Protein AF-A0A932DXD0-F1 (afdb_monomer_lite)

Sequence (342 aa):
MAEPSIAKKTAMRAAFANGNVAAAIAAGVASVATANPLPLILYGLGSGLWVLRCTQSPTYRQRVLMEERVAAAAAAATARKAHRDRIAAQCTEEPLRTWVGGADFPEYLTRYDELVEAHDRILALLRERHTEAGSTADDLEQQLEDLLNAYLRLVDSRILIARVLTGAYRAKAPRPRSRRPEFVPRELWRVLVDEGEVDDARDECVDDTGRSPRHRRQHVIDFDRQKRINELDWQIADLRGQMEQQPRLRDALAPLLKLAEQQRASMAQCLDRDERIALQLETYPRMFDLLYTRLSLAQPTAGDVLYTEITEFADGVQATERSVAEIQRLVGAFEAQHGLTA

Structure (mmCIF, N/CA/C/O backbone):
data_AF-A0A932DXD0-F1
#
_entry.id   AF-A0A932DXD0-F1
#
loop_
_atom_site.group_PDB
_atom_site.id
_atom_site.type_symbol
_atom_site.label_atom_id
_atom_site.label_alt_id
_atom_site.label_comp_id
_atom_site.label_asym_id
_atom_site.label_entity_id
_atom_site.label_seq_id
_atom_site.pdbx_PDB_ins_code
_atom_site.Cartn_x
_atom_site.Cartn_y
_atom_site.Cartn_z
_atom_site.occupancy
_atom_site.B_iso_or_equiv
_atom_site.auth_seq_id
_atom_site.auth_comp_id
_atom_site.auth_asym_id
_atom_site.auth_atom_id
_atom_site.pdbx_PDB_model_num
ATOM 1 N N . MET A 1 1 ? 14.513 -18.341 -4.229 1.00 65.00 1 MET A N 1
ATOM 2 C CA . MET A 1 1 ? 15.169 -18.524 -5.545 1.00 65.00 1 MET A CA 1
ATOM 3 C C . MET A 1 1 ? 16.060 -17.315 -5.777 1.00 65.00 1 MET A C 1
ATOM 5 O O . MET A 1 1 ? 15.573 -16.216 -5.571 1.00 65.00 1 MET A O 1
ATOM 9 N N . ALA A 1 2 ? 17.341 -17.491 -6.109 1.00 78.00 2 ALA A N 1
ATOM 10 C CA . ALA A 1 2 ? 18.235 -16.356 -6.361 1.00 78.00 2 ALA A CA 1
ATOM 11 C C . ALA A 1 2 ? 17.828 -15.637 -7.657 1.00 78.00 2 ALA A C 1
ATOM 13 O O . ALA A 1 2 ? 17.576 -16.306 -8.665 1.00 78.00 2 ALA A O 1
ATOM 14 N N . GLU A 1 3 ? 17.764 -14.303 -7.639 1.00 77.19 3 GLU A N 1
ATOM 15 C CA . GLU A 1 3 ? 17.527 -13.535 -8.860 1.00 77.19 3 GLU A CA 1
ATOM 16 C C . GLU A 1 3 ? 18.634 -13.829 -9.883 1.00 77.19 3 GLU A C 1
ATOM 18 O O . GLU A 1 3 ? 19.822 -13.840 -9.539 1.00 77.19 3 GLU A O 1
ATOM 23 N N . PRO A 1 4 ? 18.283 -14.112 -11.150 1.00 84.50 4 PRO A N 1
ATOM 24 C CA . PRO A 1 4 ? 19.286 -14.350 -12.172 1.00 84.50 4 PRO A CA 1
ATOM 25 C C . PRO A 1 4 ? 20.127 -13.086 -12.368 1.00 84.50 4 PRO A C 1
ATOM 27 O O . PRO A 1 4 ? 19.587 -11.987 -12.491 1.00 84.50 4 PRO A O 1
ATOM 30 N N . SER A 1 5 ? 21.452 -13.251 -12.436 1.00 91.12 5 SER A N 1
ATOM 31 C CA . SER A 1 5 ? 22.370 -12.135 -12.679 1.00 91.12 5 SER A CA 1
ATOM 32 C C . SER A 1 5 ? 22.009 -11.392 -13.970 1.00 91.12 5 SER A C 1
ATOM 34 O O . SER A 1 5 ? 21.516 -11.995 -14.927 1.00 91.12 5 SER A O 1
ATOM 36 N N . ILE A 1 6 ? 22.306 -10.090 -14.031 1.00 85.25 6 ILE A N 1
ATOM 37 C CA . ILE A 1 6 ? 22.055 -9.258 -15.224 1.00 85.25 6 ILE A CA 1
ATOM 38 C C . ILE A 1 6 ? 22.661 -9.906 -16.477 1.00 85.25 6 ILE A C 1
ATOM 40 O O . ILE A 1 6 ? 22.021 -9.931 -17.521 1.00 85.25 6 ILE A O 1
ATOM 44 N N . ALA A 1 7 ? 23.848 -10.512 -16.361 1.00 84.62 7 ALA A N 1
ATOM 45 C CA . ALA A 1 7 ? 24.496 -11.239 -17.454 1.00 84.62 7 ALA A CA 1
ATOM 46 C C . ALA A 1 7 ? 23.671 -12.439 -17.958 1.00 84.62 7 ALA A C 1
ATOM 48 O O . ALA A 1 7 ? 23.607 -12.698 -19.157 1.00 84.62 7 ALA A O 1
ATOM 49 N N . LYS A 1 8 ? 23.004 -13.166 -17.055 1.00 89.75 8 LYS A N 1
ATOM 50 C CA . LYS A 1 8 ? 22.121 -14.278 -17.422 1.00 89.75 8 LYS A CA 1
ATOM 51 C C . LYS A 1 8 ? 20.841 -13.772 -18.089 1.00 89.75 8 LYS A C 1
ATOM 53 O O . LYS A 1 8 ? 20.419 -14.352 -19.087 1.00 89.75 8 LYS A O 1
ATOM 58 N N . LYS A 1 9 ? 20.253 -12.681 -17.583 1.00 87.38 9 LYS A N 1
ATOM 59 C CA . LYS A 1 9 ? 19.061 -12.057 -18.184 1.00 87.38 9 LYS A CA 1
ATOM 60 C C . LYS A 1 9 ? 19.355 -11.503 -19.582 1.00 87.38 9 LYS A C 1
ATOM 62 O O . LYS A 1 9 ? 18.599 -11.776 -20.513 1.00 87.38 9 LYS A O 1
ATOM 67 N N . THR A 1 10 ? 20.477 -10.801 -19.767 1.00 86.88 10 THR A N 1
ATOM 68 C CA . THR A 1 10 ? 20.894 -10.282 -21.081 1.00 86.88 10 THR A CA 1
ATOM 69 C C . THR A 1 10 ? 21.184 -11.409 -22.066 1.00 86.88 10 THR A C 1
ATOM 71 O O . THR A 1 10 ? 20.755 -11.318 -23.216 1.00 86.88 10 THR A O 1
ATOM 74 N N . ALA A 1 11 ? 21.834 -12.490 -21.621 1.00 89.12 11 ALA A N 1
ATOM 75 C CA . ALA A 1 11 ? 22.077 -13.667 -22.449 1.00 89.12 11 ALA A CA 1
ATOM 76 C C . ALA A 1 11 ? 20.769 -14.344 -22.887 1.00 89.12 11 ALA A C 1
ATOM 78 O O . ALA A 1 11 ? 20.597 -14.631 -24.070 1.00 89.12 11 ALA A O 1
ATOM 79 N N . MET A 1 12 ? 19.819 -14.536 -21.962 1.00 91.44 12 MET A N 1
ATOM 80 C CA . 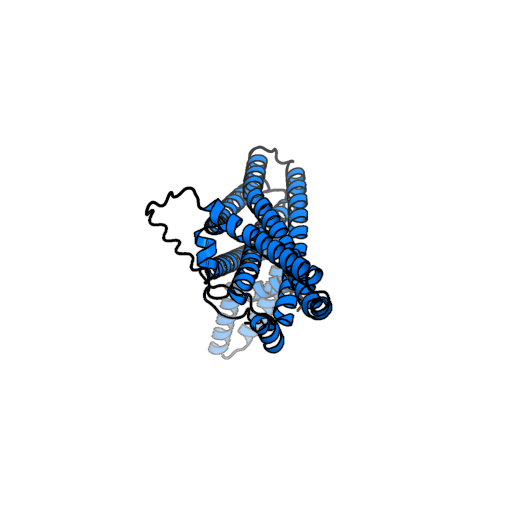MET A 1 12 ? 18.496 -15.081 -22.285 1.00 91.44 12 MET A CA 1
ATOM 81 C C . MET A 1 12 ? 17.752 -14.193 -23.284 1.00 91.44 12 MET A C 1
ATOM 83 O O . MET A 1 12 ? 17.282 -14.690 -24.303 1.00 91.44 12 MET A O 1
ATOM 87 N N . ARG A 1 13 ? 17.694 -12.874 -23.058 1.00 89.69 13 ARG A N 1
ATOM 88 C CA . ARG A 1 13 ? 17.037 -11.952 -24.000 1.00 89.69 13 ARG A CA 1
ATOM 89 C C . ARG A 1 13 ? 17.700 -11.948 -25.375 1.00 89.69 13 ARG A C 1
ATOM 91 O O . ARG A 1 13 ? 16.996 -11.927 -26.375 1.00 89.69 13 ARG A O 1
ATOM 98 N N . ALA A 1 14 ? 19.031 -11.999 -25.441 1.00 88.56 14 ALA A N 1
ATOM 99 C CA . ALA A 1 14 ? 19.750 -12.086 -26.712 1.00 88.56 14 ALA A CA 1
ATOM 100 C C . ALA A 1 14 ? 19.444 -13.395 -27.458 1.00 88.56 14 ALA A C 1
ATOM 102 O O . ALA A 1 14 ? 19.267 -13.375 -28.675 1.00 88.56 14 ALA A O 1
ATOM 103 N N . ALA A 1 15 ? 19.320 -14.511 -26.733 1.00 90.94 15 ALA A N 1
ATOM 104 C CA . ALA A 1 15 ? 18.951 -15.801 -27.307 1.00 90.94 15 ALA A CA 1
ATOM 105 C C . ALA A 1 15 ? 17.505 -15.820 -27.841 1.00 90.94 15 ALA A C 1
ATOM 107 O O . ALA A 1 15 ? 17.243 -16.460 -28.857 1.00 90.94 15 ALA A O 1
ATOM 108 N N . PHE A 1 16 ? 16.582 -15.089 -27.208 1.00 91.06 16 PHE A N 1
ATOM 109 C CA . PHE A 1 16 ? 15.176 -14.991 -27.627 1.00 91.06 16 PHE A CA 1
ATOM 110 C C . PHE A 1 16 ? 14.849 -13.755 -28.476 1.00 91.06 16 PHE A C 1
ATOM 112 O O . PHE A 1 16 ? 13.680 -13.492 -28.752 1.00 91.06 16 PHE A O 1
ATOM 119 N N . ALA A 1 17 ? 15.848 -12.990 -28.921 1.00 90.12 17 ALA A N 1
ATOM 120 C CA . ALA A 1 17 ? 15.613 -11.854 -29.803 1.00 90.12 17 ALA A CA 1
ATOM 121 C C . ALA A 1 17 ? 14.961 -12.318 -31.120 1.00 90.12 17 ALA A C 1
ATOM 123 O O . ALA A 1 17 ? 15.372 -13.334 -31.685 1.00 90.12 17 ALA A O 1
ATOM 124 N N . ASN A 1 18 ? 13.998 -11.551 -31.649 1.00 90.38 18 ASN A N 1
ATOM 125 C CA . ASN A 1 18 ? 13.230 -11.911 -32.855 1.00 90.38 18 ASN A CA 1
ATOM 126 C C . ASN A 1 18 ? 14.119 -12.341 -34.036 1.00 90.38 18 ASN A C 1
ATOM 128 O O . ASN A 1 18 ? 13.787 -13.289 -34.742 1.00 90.38 18 ASN A O 1
ATOM 132 N N . GLY A 1 19 ? 15.275 -11.690 -34.221 1.00 89.19 19 GLY A N 1
ATOM 133 C CA . GLY A 1 19 ? 16.245 -12.065 -35.254 1.00 89.19 19 GLY A CA 1
ATOM 134 C C . GLY A 1 19 ? 16.880 -13.443 -35.032 1.00 89.19 19 GLY A C 1
ATOM 135 O O . GLY A 1 19 ? 17.038 -14.199 -35.986 1.00 89.19 19 GLY A O 1
ATOM 136 N N . ASN A 1 20 ? 17.187 -13.806 -33.782 1.00 90.31 20 ASN A N 1
ATOM 137 C CA . ASN A 1 20 ? 17.747 -15.116 -33.450 1.00 90.31 20 ASN A CA 1
ATOM 138 C C . ASN A 1 20 ? 16.688 -16.223 -33.578 1.00 90.31 20 ASN A C 1
ATOM 140 O O . ASN A 1 20 ? 16.969 -17.275 -34.142 1.00 90.31 20 ASN A O 1
ATOM 144 N N . VAL A 1 21 ? 15.445 -15.961 -33.154 1.00 94.12 21 VAL A N 1
ATOM 145 C CA . VAL A 1 21 ? 14.317 -16.896 -33.328 1.00 94.12 21 VAL A CA 1
ATOM 146 C C . VAL A 1 21 ? 14.022 -17.138 -34.813 1.00 94.12 21 VAL A C 1
ATOM 148 O O . VAL A 1 21 ? 13.892 -18.286 -35.233 1.00 94.12 21 VAL A O 1
ATOM 151 N N . ALA A 1 22 ? 13.979 -16.082 -35.632 1.00 93.06 22 ALA A N 1
ATOM 152 C CA . ALA A 1 22 ? 13.786 -16.210 -37.076 1.00 93.06 22 ALA A CA 1
ATOM 153 C C . ALA A 1 22 ? 14.925 -17.002 -37.743 1.00 93.06 22 ALA A C 1
ATOM 155 O O . ALA A 1 22 ? 14.662 -17.873 -38.574 1.00 93.06 22 ALA A O 1
ATOM 156 N N . ALA A 1 23 ? 16.179 -16.759 -37.342 1.00 91.88 23 ALA A N 1
ATOM 157 C CA . ALA A 1 23 ? 17.332 -17.519 -37.821 1.00 91.88 23 ALA A CA 1
ATOM 158 C C . ALA A 1 23 ? 17.268 -19.002 -37.408 1.00 91.88 23 ALA A C 1
ATOM 160 O O . ALA A 1 23 ? 17.592 -19.867 -38.221 1.00 91.88 23 ALA A O 1
ATOM 161 N N . ALA A 1 24 ? 16.790 -19.306 -36.196 1.00 94.62 24 ALA A N 1
ATOM 162 C CA . ALA A 1 24 ? 16.583 -20.675 -35.721 1.00 94.62 24 ALA A CA 1
ATOM 163 C C . ALA A 1 24 ? 15.575 -21.428 -36.596 1.00 94.62 24 ALA A C 1
ATOM 165 O O . ALA A 1 24 ? 15.830 -22.552 -37.030 1.00 94.62 24 ALA A O 1
ATOM 166 N N . ILE A 1 25 ? 14.435 -20.786 -36.878 1.00 94.94 25 ILE A N 1
ATOM 167 C CA . ILE A 1 25 ? 13.374 -21.345 -37.722 1.00 94.94 25 ILE A CA 1
ATOM 168 C C . ILE A 1 25 ? 13.904 -21.570 -39.141 1.00 94.94 25 ILE A C 1
ATOM 170 O O . ILE A 1 25 ? 13.746 -22.663 -39.681 1.00 94.94 25 ILE A O 1
ATOM 174 N N . ALA A 1 26 ? 14.585 -20.579 -39.726 1.00 94.81 26 ALA A N 1
ATOM 175 C CA . ALA A 1 26 ? 15.168 -20.691 -41.062 1.00 94.81 26 ALA A CA 1
ATOM 176 C C . ALA A 1 26 ? 16.199 -21.829 -41.152 1.00 94.81 26 ALA A C 1
ATOM 178 O O . ALA A 1 26 ? 16.176 -22.607 -42.105 1.00 94.81 26 ALA A O 1
ATOM 179 N N . ALA A 1 27 ? 17.058 -21.976 -40.141 1.00 93.94 27 ALA A N 1
ATOM 180 C CA . ALA A 1 27 ? 18.017 -23.072 -40.054 1.00 93.94 27 ALA A CA 1
ATOM 181 C C . ALA A 1 27 ? 17.327 -24.441 -39.936 1.00 93.94 27 ALA A C 1
ATOM 183 O O . ALA A 1 27 ? 17.749 -25.397 -40.587 1.00 93.94 27 ALA A O 1
ATOM 184 N N . GLY A 1 28 ? 16.242 -24.536 -39.159 1.00 94.88 28 GLY A N 1
ATOM 185 C CA . GLY A 1 28 ? 15.418 -25.743 -39.062 1.00 94.88 28 GLY A CA 1
ATOM 186 C C . GLY A 1 28 ? 14.784 -26.127 -40.398 1.00 94.88 28 GLY A C 1
ATOM 187 O O . GLY A 1 28 ? 14.927 -27.267 -40.837 1.00 94.88 28 GLY A O 1
ATOM 188 N N . VAL A 1 29 ? 14.158 -25.167 -41.086 1.00 95.12 29 VAL A N 1
ATOM 189 C CA . VAL A 1 29 ? 13.554 -25.379 -42.413 1.00 95.12 29 VAL A CA 1
ATOM 190 C C . VAL A 1 29 ? 14.609 -25.800 -43.436 1.00 95.12 29 VAL A C 1
ATOM 192 O O . VAL A 1 29 ? 14.405 -26.776 -44.154 1.00 95.12 29 VAL A O 1
ATOM 195 N N . ALA A 1 30 ? 15.757 -25.119 -43.478 1.00 92.69 30 ALA A N 1
ATOM 196 C CA . ALA A 1 30 ? 16.848 -25.457 -44.389 1.00 92.69 30 ALA A CA 1
ATOM 197 C C . ALA A 1 30 ? 17.413 -26.861 -44.121 1.00 92.69 30 ALA A C 1
ATOM 199 O O . ALA A 1 30 ? 17.679 -27.604 -45.064 1.00 92.69 30 ALA A O 1
ATOM 200 N N . SER A 1 31 ? 17.555 -27.243 -42.848 1.00 94.81 31 SER A N 1
ATOM 201 C CA . SER A 1 31 ? 18.032 -28.571 -42.448 1.00 94.81 31 SER A CA 1
ATOM 202 C C . SER A 1 31 ? 17.100 -29.682 -42.933 1.00 94.81 31 SER A C 1
ATOM 204 O O . SER A 1 31 ? 17.551 -30.648 -43.548 1.00 94.81 31 SER A O 1
ATOM 206 N N . VAL A 1 32 ? 15.786 -29.505 -42.749 1.00 96.12 32 VAL A N 1
ATOM 207 C CA . VAL A 1 32 ? 14.771 -30.452 -43.238 1.00 96.12 32 VAL A CA 1
ATOM 208 C C . VAL A 1 32 ? 14.768 -30.517 -44.765 1.00 96.12 32 VAL A C 1
ATOM 210 O O . VAL A 1 32 ? 14.810 -31.607 -45.327 1.00 96.12 32 VAL A O 1
ATOM 213 N N . ALA A 1 33 ? 14.768 -29.366 -45.443 1.00 96.00 33 ALA A N 1
ATOM 214 C CA . ALA A 1 33 ? 14.700 -29.298 -46.903 1.00 96.00 33 ALA A CA 1
ATOM 215 C C . ALA A 1 33 ? 15.917 -29.930 -47.599 1.00 96.00 33 ALA A C 1
ATOM 217 O O . ALA A 1 33 ? 15.794 -30.461 -48.698 1.00 96.00 33 ALA A O 1
ATOM 218 N N . THR A 1 34 ? 17.089 -29.874 -46.965 1.00 95.69 34 THR A N 1
ATOM 219 C CA . THR A 1 34 ? 18.344 -30.396 -47.527 1.00 95.69 34 THR A CA 1
ATOM 220 C C . THR A 1 34 ? 18.744 -31.761 -46.967 1.00 95.69 34 THR A C 1
ATOM 222 O O . THR A 1 34 ? 19.773 -32.294 -47.378 1.00 95.69 34 THR A O 1
ATOM 225 N N . ALA A 1 35 ? 17.963 -32.319 -46.030 1.00 95.50 35 ALA A N 1
ATOM 226 C CA . ALA A 1 35 ? 18.319 -33.501 -45.240 1.00 95.50 35 ALA A CA 1
ATOM 227 C C . ALA A 1 35 ? 19.741 -33.418 -44.641 1.00 95.50 35 ALA A C 1
ATOM 229 O O . ALA A 1 35 ? 20.445 -34.422 -44.519 1.00 95.50 35 ALA A O 1
ATOM 230 N N . ASN A 1 36 ? 20.179 -32.206 -44.289 1.00 95.75 36 ASN A N 1
ATOM 231 C CA . ASN A 1 36 ? 21.539 -31.913 -43.857 1.00 95.75 36 ASN A CA 1
ATOM 232 C C . ASN A 1 36 ? 21.507 -31.132 -42.534 1.00 95.75 36 ASN A C 1
ATOM 234 O O . ASN A 1 36 ? 20.953 -30.038 -42.506 1.00 95.75 36 ASN A O 1
ATOM 238 N N . PRO A 1 37 ? 22.132 -31.621 -41.446 1.00 96.31 37 PRO A N 1
ATOM 239 C CA . PRO A 1 37 ? 22.117 -30.936 -40.152 1.00 96.31 37 PRO A CA 1
ATOM 240 C C . PRO A 1 37 ? 23.003 -29.679 -40.093 1.00 96.31 37 PRO A C 1
ATOM 242 O O . PRO A 1 37 ? 22.941 -28.938 -39.109 1.00 96.31 37 PRO A O 1
ATOM 245 N N . LEU A 1 38 ? 23.834 -29.409 -41.109 1.00 96.19 38 LEU A N 1
ATOM 246 C CA . LEU A 1 38 ? 24.783 -28.288 -41.105 1.00 96.19 38 LEU A CA 1
ATOM 247 C C . LEU A 1 38 ? 24.152 -26.910 -40.820 1.00 96.19 38 LEU A C 1
ATOM 249 O O . LEU A 1 38 ? 24.739 -26.182 -40.018 1.00 96.19 38 LEU A O 1
ATOM 253 N N . PRO A 1 39 ? 22.982 -26.524 -41.374 1.00 95.81 39 PRO A N 1
ATOM 254 C CA . PRO A 1 39 ? 22.358 -25.238 -41.057 1.00 95.81 39 PRO A CA 1
ATOM 255 C C . PRO A 1 39 ? 22.058 -25.071 -39.562 1.00 95.81 39 PRO A C 1
ATOM 257 O O . PRO A 1 39 ? 22.258 -23.987 -39.018 1.00 95.81 39 PRO A O 1
ATOM 260 N N . LEU A 1 40 ? 21.646 -26.144 -38.875 1.00 94.56 40 LEU A N 1
ATOM 261 C CA . LEU A 1 40 ? 21.397 -26.125 -37.430 1.00 94.56 40 LEU A CA 1
ATOM 262 C C . LEU A 1 40 ? 22.692 -25.989 -36.624 1.00 94.56 40 LEU A C 1
ATOM 264 O O . LEU A 1 40 ? 22.721 -25.243 -35.648 1.00 94.56 40 LEU A O 1
ATOM 268 N N . ILE A 1 41 ? 23.770 -26.666 -37.035 1.00 94.62 41 ILE A N 1
ATOM 269 C CA . ILE A 1 41 ? 25.085 -26.561 -36.378 1.00 94.62 41 ILE A CA 1
ATOM 270 C C . ILE A 1 41 ? 25.641 -25.140 -36.528 1.00 94.62 41 ILE A C 1
ATOM 272 O O . ILE A 1 41 ? 26.084 -24.537 -35.549 1.00 94.62 41 ILE A O 1
ATOM 276 N N . LEU A 1 42 ? 25.578 -24.583 -37.741 1.00 94.44 42 LEU A N 1
ATOM 277 C CA . LEU A 1 42 ? 26.018 -23.215 -38.018 1.00 94.44 42 LEU A CA 1
ATOM 278 C C . LEU A 1 42 ? 25.181 -22.190 -37.251 1.00 94.44 42 LEU A C 1
ATOM 280 O O . LEU A 1 42 ? 25.742 -21.249 -36.693 1.00 94.44 42 LEU A O 1
ATOM 284 N N . TYR A 1 43 ? 23.867 -22.399 -37.154 1.00 95.38 43 TYR A N 1
ATOM 285 C CA . TYR A 1 43 ? 23.010 -21.589 -36.295 1.00 95.38 43 TYR A CA 1
ATOM 286 C C . TYR A 1 43 ? 23.403 -21.706 -34.814 1.00 95.38 43 TYR A C 1
ATOM 288 O O . TYR A 1 43 ? 23.526 -20.688 -34.138 1.00 95.38 43 TYR A O 1
ATOM 296 N N . GLY A 1 44 ? 23.666 -22.912 -34.304 1.00 94.50 44 GLY A N 1
ATOM 297 C CA . GLY A 1 44 ? 24.108 -23.117 -32.921 1.00 94.50 44 GLY A CA 1
ATOM 298 C C . GLY A 1 44 ? 25.375 -22.318 -32.592 1.00 94.50 44 GLY A C 1
ATOM 299 O O . GLY A 1 44 ? 25.406 -21.581 -31.607 1.00 94.50 44 GLY A O 1
ATOM 300 N N . LEU A 1 45 ? 26.386 -22.379 -33.463 1.00 95.06 45 LEU A N 1
ATOM 301 C CA . LEU A 1 45 ? 27.633 -21.624 -33.301 1.00 95.06 45 LEU A CA 1
ATOM 302 C C . LEU A 1 45 ? 27.422 -20.109 -33.456 1.00 95.06 45 LEU A C 1
ATOM 304 O O . LEU A 1 45 ? 27.910 -19.323 -32.641 1.00 95.06 45 LEU A O 1
ATOM 308 N N . GLY A 1 46 ? 26.667 -19.698 -34.476 1.00 93.94 46 GLY A N 1
ATOM 309 C CA . GLY A 1 46 ? 26.365 -18.293 -34.748 1.00 93.94 46 GLY A CA 1
ATOM 310 C C . GLY A 1 46 ? 25.562 -17.633 -33.628 1.00 93.94 46 GLY A C 1
ATOM 311 O O . GLY A 1 46 ? 25.891 -16.524 -33.209 1.00 93.94 46 GLY A O 1
ATOM 312 N N . SER A 1 47 ? 24.559 -18.328 -33.089 1.00 92.56 47 SER A N 1
ATOM 313 C CA . SER A 1 47 ? 23.736 -17.843 -31.976 1.00 92.56 47 SER A CA 1
ATOM 314 C C . SER A 1 47 ? 24.552 -17.688 -30.692 1.00 92.56 47 SER A C 1
ATOM 316 O O . SER A 1 47 ? 24.417 -16.677 -30.007 1.00 92.56 47 SER A O 1
ATOM 318 N N . GLY A 1 48 ? 25.473 -18.615 -30.402 1.00 92.50 48 GLY A N 1
ATOM 319 C CA . GLY A 1 48 ? 26.393 -18.495 -29.270 1.00 92.50 48 GLY A CA 1
ATOM 320 C C . GLY A 1 48 ? 27.297 -17.262 -29.383 1.00 92.50 48 GLY A C 1
ATOM 321 O O . GLY A 1 48 ? 27.414 -16.488 -28.430 1.00 92.50 48 GLY A O 1
ATOM 322 N N . LEU A 1 49 ? 27.878 -17.026 -30.566 1.00 94.38 49 LEU A N 1
ATOM 323 C CA . LEU A 1 49 ? 28.719 -15.852 -30.822 1.00 94.38 49 LEU A CA 1
ATOM 324 C C . LEU A 1 49 ? 27.916 -14.544 -30.747 1.00 94.38 49 LEU A C 1
ATOM 326 O O . LEU A 1 49 ? 28.394 -13.552 -30.193 1.00 94.38 49 LEU A O 1
ATOM 330 N N . TRP A 1 50 ? 26.686 -14.542 -31.267 1.00 91.62 50 TRP A N 1
ATOM 331 C CA . TRP A 1 50 ? 25.768 -13.409 -31.174 1.00 91.62 50 TRP A CA 1
ATOM 332 C C . TRP A 1 50 ? 25.430 -13.067 -29.721 1.00 91.62 50 TRP A C 1
ATOM 334 O O . TRP A 1 50 ? 25.582 -11.916 -29.315 1.00 91.62 50 TRP A O 1
ATOM 344 N N . VAL A 1 51 ? 25.043 -14.060 -28.913 1.00 92.44 51 VAL A N 1
ATOM 345 C CA . VAL A 1 51 ? 24.757 -13.874 -27.483 1.00 92.44 51 VAL A CA 1
ATOM 346 C C . VAL A 1 51 ? 25.981 -13.313 -26.760 1.00 92.44 51 VAL A C 1
ATOM 348 O O . VAL A 1 51 ? 25.855 -12.328 -26.032 1.00 92.44 51 VAL A O 1
ATOM 351 N N . LEU A 1 52 ? 27.175 -13.862 -27.006 1.00 92.00 52 LEU A N 1
ATOM 352 C CA . LEU A 1 52 ? 28.420 -13.354 -26.424 1.00 92.00 52 LEU A CA 1
ATOM 353 C C . LEU A 1 52 ? 28.643 -11.876 -26.790 1.00 92.00 52 LEU A C 1
ATOM 355 O O . LEU A 1 52 ? 28.863 -11.045 -25.909 1.00 92.00 52 LEU A O 1
ATOM 359 N N . ARG A 1 53 ? 28.485 -11.515 -28.068 1.00 92.44 53 ARG A N 1
ATOM 360 C CA . ARG A 1 53 ? 28.610 -10.129 -28.542 1.00 92.44 53 ARG A CA 1
ATOM 361 C C . ARG A 1 53 ? 27.583 -9.195 -27.895 1.00 92.44 53 ARG A C 1
ATOM 363 O O . ARG A 1 53 ? 27.943 -8.102 -27.463 1.00 92.44 53 ARG A O 1
ATOM 370 N N . CYS A 1 54 ? 26.320 -9.608 -27.801 1.00 87.94 54 CYS A N 1
ATOM 371 C CA . CYS A 1 54 ? 25.264 -8.832 -27.150 1.00 87.94 54 CYS A CA 1
ATOM 372 C C . CYS A 1 54 ? 25.533 -8.637 -25.655 1.00 87.94 54 CYS A C 1
ATOM 374 O O . CYS A 1 54 ? 25.363 -7.533 -25.147 1.00 87.94 54 CYS A O 1
ATOM 376 N N . THR A 1 55 ? 25.994 -9.674 -24.951 1.00 88.81 55 THR A N 1
ATOM 377 C CA . THR A 1 55 ? 26.305 -9.583 -23.513 1.00 88.81 55 THR A CA 1
ATOM 378 C C . THR A 1 55 ? 27.502 -8.677 -23.213 1.00 88.81 55 THR A C 1
ATOM 380 O O . THR A 1 55 ? 27.528 -8.053 -22.153 1.00 88.81 55 THR A O 1
ATOM 383 N N . GLN A 1 56 ? 28.456 -8.555 -24.142 1.00 91.81 56 GLN A N 1
ATOM 384 C CA . GLN A 1 56 ? 29.610 -7.656 -24.021 1.00 91.81 56 GLN A CA 1
ATOM 385 C C . GLN A 1 56 ? 29.317 -6.214 -24.465 1.00 91.81 56 GLN A C 1
ATOM 387 O O . GLN A 1 56 ? 30.056 -5.301 -24.101 1.00 91.81 56 GLN A O 1
ATOM 392 N N . SER A 1 57 ? 28.255 -5.979 -25.241 1.00 92.38 57 SER A N 1
ATOM 393 C CA . SER A 1 57 ? 27.921 -4.640 -25.732 1.00 92.38 57 SER A CA 1
ATOM 394 C C . SER A 1 57 ? 27.314 -3.768 -24.618 1.00 92.38 57 SER A C 1
ATOM 396 O O . SER A 1 57 ? 26.245 -4.104 -24.094 1.00 92.38 57 SER A O 1
ATOM 398 N N . PRO A 1 58 ? 27.923 -2.612 -24.278 1.00 90.62 58 PRO A N 1
ATOM 399 C CA . PRO A 1 58 ? 27.397 -1.721 -23.242 1.00 90.62 58 PRO A CA 1
ATOM 400 C C . PRO A 1 58 ? 26.032 -1.139 -23.631 1.00 90.62 58 PRO A C 1
ATOM 402 O O . PRO A 1 58 ? 25.132 -1.076 -22.796 1.00 90.62 58 PRO A O 1
ATOM 405 N N . THR A 1 59 ? 25.837 -0.806 -24.909 1.00 89.94 59 THR A N 1
ATOM 406 C CA . THR A 1 59 ? 24.573 -0.277 -25.443 1.00 89.94 59 THR A CA 1
ATOM 407 C C . THR A 1 59 ? 23.441 -1.294 -25.326 1.00 89.94 59 THR A C 1
ATOM 409 O O . THR A 1 59 ? 22.332 -0.950 -24.923 1.00 89.94 59 THR A O 1
ATOM 412 N N . TYR A 1 60 ? 23.716 -2.567 -25.634 1.00 87.00 60 TYR A N 1
ATOM 413 C CA . TYR A 1 60 ? 22.715 -3.625 -25.495 1.00 87.00 60 TYR A CA 1
ATOM 414 C C . TYR A 1 60 ? 22.351 -3.856 -24.026 1.00 87.00 60 TYR A C 1
ATOM 416 O O . TYR A 1 60 ? 21.173 -3.965 -23.690 1.00 87.00 60 TYR A O 1
ATOM 424 N N . ARG A 1 61 ? 23.347 -3.860 -23.132 1.00 88.12 61 ARG A N 1
ATOM 425 C CA . ARG A 1 61 ? 23.117 -3.963 -21.687 1.00 88.12 61 ARG A CA 1
ATOM 426 C C . ARG A 1 61 ? 22.257 -2.811 -21.164 1.00 88.12 61 ARG A C 1
ATOM 428 O O . ARG A 1 61 ? 21.305 -3.072 -20.438 1.00 88.12 61 ARG A O 1
ATOM 435 N N . GLN A 1 62 ? 22.551 -1.569 -21.550 1.00 88.00 62 GLN A N 1
ATOM 436 C CA . GLN A 1 62 ? 21.745 -0.401 -21.173 1.00 88.00 62 GLN A CA 1
ATOM 437 C C . GLN A 1 62 ? 20.307 -0.508 -21.680 1.00 88.00 62 GLN A C 1
ATOM 439 O O . GLN A 1 62 ? 19.376 -0.251 -20.924 1.00 88.00 62 GLN A O 1
ATOM 444 N N . ARG A 1 63 ? 20.109 -0.957 -22.924 1.00 89.19 63 ARG A N 1
ATOM 445 C CA . ARG A 1 63 ? 18.770 -1.177 -23.477 1.00 89.19 63 ARG A CA 1
ATOM 446 C C . ARG A 1 63 ? 17.984 -2.222 -22.686 1.00 89.19 63 ARG A C 1
ATOM 448 O O . ARG A 1 63 ? 16.835 -1.972 -22.345 1.00 89.19 63 ARG A O 1
ATOM 455 N N . VAL A 1 64 ? 18.601 -3.359 -22.359 1.00 87.25 64 VAL A N 1
ATOM 456 C CA . VAL A 1 64 ? 17.952 -4.396 -21.539 1.00 87.25 64 VAL A CA 1
ATOM 457 C C . VAL A 1 64 ? 17.591 -3.854 -20.158 1.00 87.25 64 VAL A C 1
ATOM 459 O O . VAL A 1 64 ? 16.487 -4.109 -19.692 1.00 87.25 64 VAL A O 1
ATOM 462 N N . LEU A 1 65 ? 18.476 -3.077 -19.528 1.00 86.94 65 LEU A N 1
ATOM 463 C CA . LEU A 1 65 ? 18.191 -2.446 -18.238 1.00 86.94 65 LEU A CA 1
ATOM 464 C C . LEU A 1 65 ? 17.024 -1.455 -18.329 1.00 86.94 65 LEU A C 1
ATOM 466 O O . LEU A 1 65 ? 16.145 -1.492 -17.478 1.00 86.94 65 LEU A O 1
ATOM 470 N N . MET A 1 66 ? 16.969 -0.620 -19.369 1.00 86.56 66 MET A N 1
ATOM 471 C CA . MET A 1 66 ? 15.846 0.298 -19.599 1.00 86.56 66 MET A CA 1
ATOM 472 C C . MET A 1 66 ? 14.530 -0.454 -19.821 1.00 86.56 66 MET A C 1
ATOM 474 O O . MET A 1 66 ? 13.518 -0.124 -19.214 1.00 86.56 66 MET A O 1
ATOM 478 N N . GLU A 1 67 ? 14.538 -1.506 -20.640 1.00 88.69 67 GLU A N 1
ATOM 479 C CA . GLU A 1 67 ? 13.358 -2.345 -20.856 1.00 88.69 67 GLU A CA 1
ATOM 480 C C . GLU A 1 67 ? 12.925 -3.074 -19.569 1.00 88.69 67 GLU A C 1
ATOM 482 O O . GLU A 1 67 ? 11.731 -3.236 -19.333 1.00 88.69 67 GLU A O 1
ATOM 487 N N . GLU A 1 68 ? 13.866 -3.524 -18.729 1.00 88.62 68 GLU A N 1
ATOM 488 C CA . GLU A 1 68 ? 13.562 -4.092 -17.408 1.00 88.62 68 GLU A CA 1
ATOM 489 C C . GLU A 1 68 ? 12.960 -3.055 -16.462 1.00 88.62 68 GLU A C 1
ATOM 491 O O . GLU A 1 68 ? 11.989 -3.373 -15.784 1.00 88.62 68 GLU A O 1
ATOM 496 N N . ARG A 1 69 ? 13.471 -1.821 -16.457 1.00 85.75 69 ARG A N 1
ATOM 497 C CA . ARG A 1 69 ? 12.920 -0.719 -15.656 1.00 85.75 69 ARG A CA 1
ATOM 498 C C . ARG A 1 69 ? 11.496 -0.376 -16.073 1.00 85.75 69 ARG A C 1
ATOM 500 O O . ARG A 1 69 ? 10.616 -0.326 -15.225 1.00 85.75 69 ARG A O 1
ATOM 507 N N . VAL A 1 70 ? 11.242 -0.230 -17.374 1.00 87.44 70 VAL A N 1
ATOM 508 C CA . VAL A 1 70 ? 9.890 0.027 -17.896 1.00 87.44 70 VAL A CA 1
ATOM 509 C C . VAL A 1 70 ? 8.943 -1.123 -17.548 1.00 87.44 70 VAL A C 1
ATOM 511 O O . VAL A 1 70 ? 7.815 -0.885 -17.123 1.00 87.44 70 VAL A O 1
ATOM 514 N N . ALA A 1 71 ? 9.398 -2.373 -17.680 1.00 89.50 71 ALA A N 1
ATOM 515 C CA . ALA A 1 71 ? 8.599 -3.535 -17.306 1.00 89.50 71 ALA A CA 1
ATOM 516 C C . ALA A 1 71 ? 8.322 -3.593 -15.794 1.00 89.50 71 ALA A C 1
ATOM 518 O O . ALA A 1 71 ? 7.203 -3.911 -15.398 1.00 89.50 71 ALA A O 1
ATOM 519 N N . ALA A 1 72 ? 9.309 -3.266 -14.957 1.00 87.56 72 ALA A N 1
ATOM 520 C CA . ALA A 1 72 ? 9.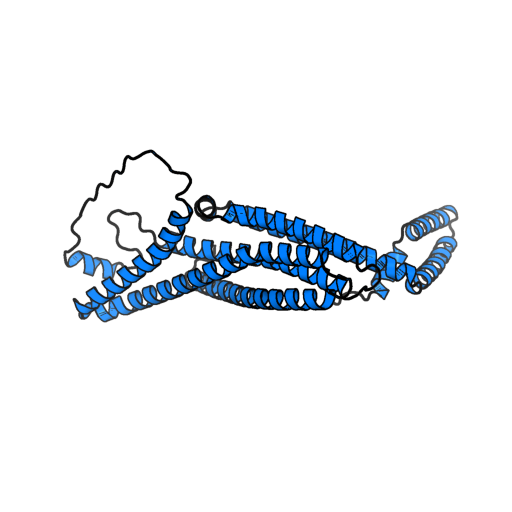159 -3.208 -13.507 1.00 87.56 72 ALA A CA 1
ATOM 521 C C . ALA A 1 72 ? 8.191 -2.094 -13.086 1.00 87.56 72 ALA A C 1
ATOM 523 O O . ALA A 1 72 ? 7.287 -2.356 -12.299 1.00 87.56 72 ALA A O 1
ATOM 524 N N . ALA A 1 73 ? 8.306 -0.899 -13.669 1.00 85.38 73 ALA A N 1
ATOM 525 C CA . ALA A 1 73 ? 7.392 0.215 -13.426 1.00 85.38 73 ALA A CA 1
ATOM 526 C C . ALA A 1 73 ? 5.954 -0.123 -13.856 1.00 85.38 73 ALA A C 1
ATOM 528 O O . ALA A 1 73 ? 5.006 0.128 -13.114 1.00 85.38 73 ALA A O 1
ATOM 529 N N . ALA A 1 74 ? 5.779 -0.766 -15.016 1.00 90.06 74 ALA A N 1
ATOM 530 C CA . ALA A 1 74 ? 4.472 -1.240 -15.463 1.00 90.06 74 ALA A CA 1
ATOM 531 C C . ALA A 1 74 ? 3.897 -2.306 -14.515 1.00 90.06 74 ALA A C 1
ATOM 533 O O . ALA A 1 74 ? 2.722 -2.243 -14.153 1.00 90.06 74 ALA A O 1
ATOM 534 N N . ALA A 1 75 ? 4.719 -3.259 -14.068 1.00 90.44 75 ALA A N 1
ATOM 535 C CA . ALA A 1 75 ? 4.308 -4.269 -13.099 1.00 90.44 75 ALA A CA 1
ATOM 536 C C . ALA A 1 75 ? 3.909 -3.633 -11.757 1.00 90.44 75 ALA A C 1
ATOM 538 O O . ALA A 1 75 ? 2.844 -3.955 -11.228 1.00 90.44 75 ALA A O 1
ATOM 539 N N . ALA A 1 76 ? 4.696 -2.683 -11.248 1.00 87.69 76 ALA A N 1
ATOM 540 C CA . ALA A 1 76 ? 4.379 -1.924 -10.043 1.00 87.69 76 ALA A CA 1
ATOM 541 C C . ALA A 1 76 ? 3.047 -1.174 -10.196 1.00 87.69 76 ALA A C 1
ATOM 543 O O . ALA A 1 76 ? 2.167 -1.320 -9.350 1.00 87.69 76 ALA A O 1
ATOM 544 N N . ALA A 1 77 ? 2.824 -0.493 -11.324 1.00 89.12 77 ALA A N 1
ATOM 545 C CA . ALA A 1 77 ? 1.567 0.202 -11.602 1.00 89.12 77 ALA A CA 1
ATOM 546 C C . ALA A 1 77 ? 0.366 -0.756 -11.630 1.00 89.12 77 ALA A C 1
ATOM 548 O O . ALA A 1 77 ? -0.688 -0.457 -11.063 1.00 89.12 77 ALA A O 1
ATOM 549 N N . THR A 1 78 ? 0.516 -1.945 -12.228 1.00 92.81 78 THR A N 1
ATOM 550 C CA . THR A 1 78 ? -0.545 -2.966 -12.201 1.00 92.81 78 THR A CA 1
ATOM 551 C C . THR A 1 78 ? -0.805 -3.505 -10.796 1.00 92.81 78 THR A C 1
ATOM 553 O O . THR A 1 78 ? -1.964 -3.687 -10.425 1.00 92.81 78 THR A O 1
ATOM 556 N N . ALA A 1 79 ? 0.241 -3.710 -9.990 1.00 90.94 79 ALA A N 1
ATOM 557 C CA . ALA A 1 79 ? 0.117 -4.167 -8.610 1.00 90.94 79 ALA A CA 1
ATOM 558 C C . ALA A 1 79 ? -0.569 -3.112 -7.728 1.00 90.94 79 ALA A C 1
ATOM 560 O O . ALA A 1 79 ? -1.468 -3.450 -6.957 1.00 90.94 79 ALA A O 1
ATOM 561 N N . ARG A 1 80 ? -0.215 -1.831 -7.896 1.00 91.81 80 ARG A N 1
ATOM 562 C CA . ARG A 1 80 ? -0.871 -0.697 -7.232 1.00 91.81 80 ARG A CA 1
ATOM 563 C C . ARG A 1 80 ? -2.347 -0.613 -7.580 1.00 91.81 80 ARG A C 1
ATOM 565 O O . ARG A 1 80 ? -3.182 -0.547 -6.682 1.00 91.81 80 ARG A O 1
ATOM 572 N N . LYS A 1 81 ? -2.681 -0.694 -8.870 1.00 93.50 81 LYS A N 1
ATOM 573 C CA . LYS A 1 81 ? -4.074 -0.703 -9.324 1.00 93.50 81 LYS A CA 1
ATOM 574 C C . LYS A 1 81 ? -4.852 -1.872 -8.720 1.00 93.50 81 LYS A C 1
ATOM 576 O O . LYS A 1 81 ? -5.931 -1.664 -8.181 1.00 93.50 81 LYS A O 1
ATOM 581 N N . ALA A 1 82 ? -4.277 -3.075 -8.720 1.00 94.75 82 ALA A N 1
ATOM 582 C CA . ALA A 1 82 ? -4.897 -4.235 -8.085 1.00 94.75 82 ALA A CA 1
ATOM 583 C C . ALA A 1 82 ? -5.103 -4.036 -6.569 1.00 94.75 82 ALA A C 1
ATOM 585 O O . ALA A 1 82 ? -6.135 -4.433 -6.029 1.00 94.75 82 ALA A O 1
ATOM 586 N N . HIS A 1 83 ? -4.155 -3.394 -5.878 1.00 92.56 83 HIS A N 1
ATOM 587 C CA . HIS A 1 83 ? -4.288 -3.054 -4.461 1.00 92.56 83 HIS A CA 1
ATOM 588 C C . HIS A 1 83 ? -5.417 -2.037 -4.231 1.00 92.56 83 HIS A C 1
ATOM 590 O O . HIS A 1 83 ? -6.296 -2.283 -3.405 1.00 92.56 83 HIS A O 1
ATOM 596 N N . ARG A 1 84 ? -5.446 -0.943 -4.997 1.00 94.06 84 ARG A N 1
ATOM 597 C CA . ARG A 1 84 ? -6.527 0.053 -4.974 1.00 94.06 84 ARG A CA 1
ATOM 598 C C . ARG A 1 84 ? -7.889 -0.597 -5.213 1.00 94.06 84 ARG A C 1
ATOM 600 O O . ARG A 1 84 ? -8.815 -0.354 -4.448 1.00 94.06 84 ARG A O 1
ATOM 607 N N . ASP A 1 85 ? -8.011 -1.444 -6.232 1.00 94.12 85 ASP A N 1
ATOM 608 C CA . ASP A 1 85 ? -9.272 -2.103 -6.587 1.00 94.12 85 ASP A CA 1
ATOM 609 C C . ASP A 1 85 ? -9.733 -3.072 -5.487 1.00 94.12 85 ASP A C 1
ATOM 611 O O . ASP A 1 85 ? -10.922 -3.144 -5.175 1.00 94.12 85 ASP A O 1
ATOM 615 N N . ARG A 1 86 ? -8.795 -3.760 -4.824 1.00 94.75 86 ARG A N 1
ATOM 616 C CA . ARG A 1 86 ? -9.082 -4.569 -3.632 1.00 94.75 86 ARG A CA 1
ATOM 617 C C . ARG A 1 86 ? -9.611 -3.714 -2.478 1.00 94.75 86 ARG A C 1
ATOM 619 O O . ARG A 1 86 ? -10.621 -4.085 -1.889 1.00 94.75 86 ARG A O 1
ATOM 626 N N . ILE A 1 87 ? -8.968 -2.588 -2.167 1.00 90.56 87 ILE A N 1
ATOM 627 C CA . ILE A 1 87 ? -9.425 -1.643 -1.130 1.00 90.56 87 ILE A CA 1
ATOM 628 C C . ILE A 1 87 ? -10.822 -1.116 -1.479 1.00 90.56 87 ILE A C 1
ATOM 630 O O . ILE A 1 87 ? -11.718 -1.111 -0.638 1.00 90.56 87 ILE A O 1
ATOM 634 N N . ALA A 1 88 ? -11.045 -0.743 -2.741 1.00 90.75 88 ALA A N 1
ATOM 635 C CA . ALA A 1 88 ? -12.347 -0.301 -3.226 1.00 90.75 88 ALA A CA 1
ATOM 636 C C . ALA A 1 88 ? -13.429 -1.371 -3.019 1.00 90.75 88 ALA A C 1
ATOM 638 O O . ALA A 1 88 ? -14.516 -1.050 -2.543 1.00 90.75 88 ALA A O 1
ATOM 639 N N . ALA A 1 89 ? -13.126 -2.641 -3.306 1.00 90.88 89 ALA A N 1
ATOM 640 C CA . ALA A 1 89 ? -14.041 -3.748 -3.050 1.00 90.88 89 ALA A CA 1
ATOM 641 C C . ALA A 1 89 ? -14.362 -3.887 -1.551 1.00 90.88 89 ALA A C 1
ATOM 643 O O . ALA A 1 89 ? -15.538 -3.919 -1.187 1.00 90.88 89 ALA A O 1
ATOM 644 N N . GLN A 1 90 ? -13.351 -3.863 -0.675 1.00 88.19 90 GLN A N 1
ATOM 645 C CA . GLN A 1 90 ? -13.544 -3.941 0.780 1.00 88.19 90 GLN A CA 1
ATOM 646 C C . GLN A 1 90 ? -14.440 -2.811 1.316 1.00 88.19 90 GLN A C 1
ATOM 648 O O . GLN A 1 90 ? -15.282 -3.050 2.179 1.00 88.19 90 GLN A O 1
ATOM 653 N N . CYS A 1 91 ? -14.319 -1.594 0.778 1.00 84.56 91 CYS A N 1
ATOM 654 C CA . CYS A 1 91 ? -15.167 -0.456 1.150 1.00 84.56 91 CYS A CA 1
ATOM 655 C C . CYS A 1 91 ? -16.653 -0.649 0.804 1.00 84.56 91 CYS A C 1
ATOM 657 O O . CYS A 1 91 ? -17.509 0.016 1.388 1.00 84.56 91 CYS A O 1
ATOM 659 N N . THR A 1 92 ? -16.973 -1.529 -0.148 1.00 86.12 92 THR A N 1
ATOM 660 C CA . THR A 1 92 ? -18.360 -1.809 -0.558 1.00 86.12 92 THR A CA 1
ATOM 661 C C . THR A 1 92 ? -19.024 -2.938 0.230 1.00 86.12 92 THR A C 1
ATOM 663 O O . THR A 1 92 ? -20.244 -3.095 0.152 1.00 86.12 92 THR A O 1
ATOM 666 N N . GLU A 1 93 ? -18.256 -3.702 1.008 1.00 85.56 93 GLU A N 1
ATOM 667 C CA . GLU A 1 93 ? -18.762 -4.804 1.828 1.00 85.56 93 GLU A CA 1
ATOM 668 C C . GLU A 1 93 ? -19.496 -4.284 3.076 1.00 85.56 93 GLU A C 1
ATOM 670 O O . GLU A 1 93 ? -19.076 -3.318 3.708 1.00 85.56 93 GLU A O 1
ATOM 675 N N . GLU A 1 94 ? -20.590 -4.927 3.489 1.00 76.88 94 GLU A N 1
ATOM 676 C CA . GLU A 1 94 ? -21.188 -4.656 4.806 1.00 76.88 94 GLU A CA 1
ATOM 677 C C . GLU A 1 94 ? -20.353 -5.318 5.916 1.00 76.88 94 GLU A C 1
ATOM 679 O O . GLU A 1 94 ? -19.883 -6.441 5.728 1.00 76.88 94 GLU A O 1
ATOM 684 N N . PRO A 1 95 ? -20.192 -4.696 7.099 1.00 70.44 95 PRO A N 1
ATOM 685 C CA . PRO A 1 95 ? -20.832 -3.463 7.582 1.00 70.44 95 PRO A CA 1
ATOM 686 C C . PRO A 1 95 ? -20.097 -2.169 7.190 1.00 70.44 95 PRO A C 1
ATOM 688 O O . PRO A 1 95 ? -20.543 -1.072 7.536 1.00 70.44 95 PRO A O 1
ATOM 691 N N . LEU A 1 96 ? -18.955 -2.286 6.503 1.00 73.00 96 LEU A N 1
ATOM 692 C CA . LEU A 1 96 ? -18.120 -1.142 6.154 1.00 73.00 96 LEU A CA 1
ATOM 693 C C . LEU A 1 96 ? -18.861 -0.164 5.265 1.00 73.00 96 LEU A C 1
ATOM 695 O O . LEU A 1 96 ? -18.745 1.021 5.505 1.00 73.00 96 LEU A O 1
ATOM 699 N N . ARG A 1 97 ? -19.671 -0.617 4.311 1.00 75.19 97 ARG A N 1
ATOM 700 C CA . ARG A 1 97 ? -20.453 0.258 3.432 1.00 75.19 97 ARG A CA 1
ATOM 701 C C . ARG A 1 97 ? -21.311 1.264 4.204 1.00 75.19 97 ARG A C 1
ATOM 703 O O . ARG A 1 97 ? -21.361 2.434 3.828 1.00 75.19 97 ARG A O 1
ATOM 710 N N . THR A 1 98 ? -21.957 0.836 5.287 1.00 68.88 98 THR A N 1
ATOM 711 C CA . THR A 1 98 ? -22.772 1.721 6.135 1.00 68.88 98 THR A CA 1
ATOM 712 C C . THR A 1 98 ? -21.904 2.746 6.882 1.00 68.88 98 THR A C 1
ATOM 714 O O . THR A 1 98 ? -22.302 3.897 7.045 1.00 68.88 98 THR A O 1
ATOM 717 N N . TRP A 1 99 ? -20.686 2.359 7.269 1.00 65.25 99 TRP A N 1
ATOM 718 C CA . TRP A 1 99 ? -19.677 3.235 7.881 1.00 65.25 99 TRP A CA 1
ATOM 719 C C . TRP A 1 99 ? -19.029 4.204 6.875 1.00 65.25 99 TRP A C 1
ATOM 721 O O . TRP A 1 99 ? -18.978 5.410 7.094 1.00 65.25 99 TRP A O 1
ATOM 731 N N . VAL A 1 100 ? -18.578 3.684 5.740 1.00 60.31 100 VAL A N 1
ATOM 732 C CA . VAL A 1 100 ? -17.971 4.379 4.600 1.00 60.31 100 VAL A CA 1
ATOM 733 C C . VAL A 1 100 ? -18.942 5.387 3.992 1.00 60.31 100 VAL A C 1
ATOM 735 O O . VAL A 1 100 ? -18.521 6.449 3.559 1.00 60.31 100 VAL A O 1
ATOM 738 N N . GLY A 1 101 ? -20.247 5.105 3.996 1.00 59.28 101 GLY A N 1
ATOM 739 C CA . GLY A 1 101 ? -21.267 6.036 3.507 1.00 59.28 101 GLY A CA 1
ATOM 740 C C . GLY A 1 101 ? -21.460 7.292 4.370 1.00 59.28 101 GLY A C 1
ATOM 741 O O . GLY A 1 101 ? -22.103 8.240 3.911 1.00 59.28 101 GLY A O 1
ATOM 742 N N . GLY A 1 102 ? -20.939 7.309 5.603 1.00 59.56 102 GLY A N 1
ATOM 743 C CA . GLY A 1 102 ? -20.962 8.481 6.484 1.00 59.56 102 GLY A CA 1
ATOM 744 C C . GLY A 1 102 ? -19.587 9.081 6.803 1.00 59.56 102 GLY A C 1
ATOM 745 O O . GLY A 1 102 ? -19.548 10.218 7.264 1.00 59.56 102 GLY A O 1
ATOM 746 N N . ALA A 1 103 ? -18.490 8.353 6.567 1.00 55.59 103 ALA A N 1
ATOM 747 C CA . ALA A 1 103 ? -17.113 8.812 6.773 1.00 55.59 103 ALA A CA 1
ATOM 748 C C . ALA A 1 103 ? -16.487 9.248 5.438 1.00 55.59 103 ALA A C 1
ATOM 750 O O . ALA A 1 103 ? -16.872 8.732 4.393 1.00 55.59 103 ALA A O 1
ATOM 751 N N . ASP A 1 104 ? -15.460 10.105 5.455 1.00 62.50 104 ASP A N 1
ATOM 752 C CA . ASP A 1 104 ? -14.714 10.585 4.265 1.00 62.50 104 ASP A CA 1
ATOM 753 C C . ASP A 1 104 ? -13.925 9.486 3.522 1.00 62.50 104 ASP A C 1
ATOM 755 O O . ASP A 1 104 ? -12.983 9.744 2.780 1.00 62.50 104 ASP A O 1
ATOM 759 N N . PHE A 1 105 ? -14.271 8.218 3.724 1.00 66.06 105 PHE A N 1
ATOM 760 C CA . PHE A 1 105 ? -13.579 7.084 3.137 1.00 66.06 105 PHE A CA 1
ATOM 761 C C . PHE A 1 105 ? -13.576 7.069 1.600 1.00 66.06 105 PHE A C 1
ATOM 763 O O . PHE A 1 105 ? -12.534 6.746 1.025 1.00 66.06 105 PHE A O 1
ATOM 770 N N . PRO A 1 106 ? -14.677 7.440 0.909 1.00 61.34 106 PRO A N 1
ATOM 771 C CA . PRO A 1 106 ? -14.666 7.577 -0.545 1.00 61.34 106 PRO A CA 1
ATOM 772 C C . PRO A 1 106 ? -13.640 8.608 -1.029 1.00 61.34 106 PRO A C 1
ATOM 774 O O . PRO A 1 106 ? -13.124 8.474 -2.135 1.00 61.34 106 PRO A O 1
ATOM 777 N N . GLU A 1 107 ? -13.293 9.596 -0.198 1.00 82.94 107 GLU A N 1
ATOM 778 C CA . GLU A 1 107 ? -12.292 10.597 -0.552 1.00 82.94 107 GLU A CA 1
ATOM 779 C C . GLU A 1 107 ? -10.871 10.028 -0.558 1.00 82.94 107 GLU A C 1
ATOM 781 O O . GLU A 1 107 ? -10.058 10.534 -1.318 1.00 82.94 107 GLU A O 1
ATOM 786 N N . TYR A 1 108 ? -10.544 8.966 0.195 1.00 85.94 108 TYR A N 1
ATOM 787 C CA . TYR A 1 108 ? -9.176 8.413 0.185 1.00 85.94 108 TYR A CA 1
ATOM 788 C C . TYR A 1 108 ? -8.783 7.832 -1.168 1.00 85.94 108 TYR A C 1
ATOM 790 O O . TYR A 1 108 ? -7.642 7.985 -1.590 1.00 85.94 108 TYR A O 1
ATOM 798 N N . LEU A 1 109 ? -9.711 7.175 -1.865 1.00 90.19 109 LEU A N 1
ATOM 799 C CA . LEU A 1 109 ? -9.418 6.629 -3.191 1.00 90.19 109 LEU A CA 1
ATOM 800 C C . LEU A 1 109 ? -9.322 7.734 -4.243 1.00 90.19 109 LEU A C 1
ATOM 802 O O . LEU A 1 109 ? -8.444 7.673 -5.095 1.00 90.19 109 LEU A O 1
ATOM 806 N N . THR A 1 110 ? -10.159 8.768 -4.141 1.00 91.81 110 THR A N 1
ATOM 807 C CA . THR A 1 110 ? -10.041 9.961 -4.990 1.00 91.81 110 THR A CA 1
ATOM 808 C C . THR A 1 110 ? -8.712 10.678 -4.747 1.00 91.81 110 THR A C 1
ATOM 810 O O . THR A 1 110 ? -7.978 10.937 -5.692 1.00 91.81 110 THR A O 1
ATOM 813 N N . ARG A 1 111 ? -8.347 10.913 -3.480 1.00 92.12 111 ARG A N 1
ATOM 814 C CA . ARG A 1 111 ? -7.055 11.499 -3.093 1.00 92.12 111 ARG A CA 1
ATOM 815 C C . ARG A 1 111 ? -5.888 10.630 -3.546 1.00 92.12 111 ARG A C 1
ATOM 817 O O . ARG A 1 111 ? -4.867 11.158 -3.954 1.00 92.12 111 ARG A O 1
ATOM 824 N N . TYR A 1 112 ? -6.018 9.305 -3.509 1.00 93.81 112 TYR A N 1
ATOM 825 C CA . TYR A 1 112 ? -5.003 8.417 -4.070 1.00 93.81 112 TYR A CA 1
ATOM 826 C C . TYR A 1 112 ? -4.822 8.637 -5.575 1.00 93.81 112 TYR A C 1
ATOM 828 O O . TYR A 1 112 ? -3.690 8.743 -6.038 1.00 93.81 112 TYR A O 1
ATOM 836 N N . ASP A 1 113 ? -5.916 8.737 -6.331 1.00 94.19 113 ASP A N 1
ATOM 837 C CA . ASP A 1 113 ? -5.853 9.001 -7.769 1.00 94.19 113 ASP A CA 1
ATOM 838 C C . ASP A 1 113 ? -5.193 10.376 -8.046 1.00 94.19 113 ASP A C 1
ATOM 840 O O . ASP A 1 113 ? -4.349 10.487 -8.936 1.00 94.19 113 ASP A O 1
ATOM 844 N N . GLU A 1 114 ? -5.473 11.394 -7.222 1.00 95.12 114 GLU A N 1
ATOM 845 C CA . GLU A 1 114 ? -4.794 12.705 -7.257 1.00 95.12 114 GLU A CA 1
ATOM 846 C C . GLU A 1 114 ? -3.293 12.605 -6.927 1.00 95.12 114 GLU A C 1
ATOM 848 O O . GLU A 1 114 ? -2.466 13.253 -7.573 1.00 95.12 114 GLU A O 1
ATOM 853 N N . LEU A 1 115 ? -2.914 11.774 -5.949 1.00 94.19 115 LEU A N 1
ATOM 854 C CA . LEU A 1 115 ? -1.516 11.518 -5.590 1.00 94.19 115 LEU A CA 1
ATOM 855 C C . LEU A 1 115 ? -0.760 10.809 -6.718 1.00 94.19 115 LEU A C 1
ATOM 857 O O . LEU A 1 115 ? 0.402 11.129 -6.955 1.00 94.19 115 LEU A O 1
ATOM 861 N N . VAL A 1 116 ? -1.403 9.880 -7.434 1.00 94.88 116 VAL A N 1
ATOM 862 C CA . VAL A 1 116 ? -0.826 9.240 -8.629 1.00 94.88 116 VAL A CA 1
ATOM 863 C C . VAL A 1 116 ? -0.586 10.278 -9.726 1.00 94.88 116 VAL A C 1
ATOM 865 O O . VAL A 1 116 ? 0.479 10.291 -10.339 1.00 94.88 116 VAL A O 1
ATOM 868 N N . GLU A 1 117 ? -1.524 11.201 -9.938 1.00 95.44 117 GLU A N 1
ATOM 869 C CA . GLU A 1 117 ? -1.324 12.284 -10.901 1.00 95.44 117 GLU A CA 1
ATOM 870 C C . GLU A 1 117 ? -0.172 13.214 -10.477 1.00 95.44 117 GLU A C 1
ATOM 872 O O . GLU A 1 117 ? 0.683 13.573 -11.290 1.00 95.44 117 GLU A O 1
ATOM 877 N N . ALA A 1 118 ? -0.104 13.584 -9.194 1.00 94.19 118 ALA A N 1
ATOM 878 C CA . ALA A 1 118 ? 0.976 14.406 -8.655 1.00 94.19 118 ALA A CA 1
ATOM 879 C C . ALA A 1 118 ? 2.343 13.715 -8.768 1.00 94.19 118 ALA A C 1
ATOM 881 O O . ALA A 1 118 ? 3.318 14.348 -9.174 1.00 94.19 118 ALA A O 1
ATOM 882 N N . HIS A 1 119 ? 2.399 12.418 -8.469 1.00 94.25 119 HIS A N 1
ATOM 883 C CA . HIS A 1 119 ? 3.559 11.560 -8.676 1.00 94.25 119 HIS A CA 1
ATOM 884 C C . HIS A 1 119 ? 4.048 11.618 -10.127 1.00 94.25 119 HIS A C 1
ATOM 886 O O . HIS A 1 119 ? 5.214 11.924 -10.373 1.00 94.25 119 HIS A O 1
ATOM 892 N N . ASP A 1 120 ? 3.160 11.392 -11.096 1.00 93.62 120 ASP A N 1
ATOM 893 C CA . ASP A 1 120 ? 3.531 11.354 -12.512 1.00 93.62 120 ASP A CA 1
ATOM 894 C C . ASP A 1 120 ? 4.046 12.717 -13.003 1.00 93.62 120 ASP A C 1
ATOM 896 O O . ASP A 1 120 ? 5.019 12.780 -13.761 1.00 93.62 120 ASP A O 1
ATOM 900 N N . ARG A 1 121 ? 3.463 13.820 -12.509 1.00 94.94 121 ARG A N 1
ATOM 901 C CA . ARG A 1 121 ? 3.966 15.182 -12.757 1.00 94.94 121 ARG A CA 1
ATOM 902 C C . ARG A 1 121 ? 5.364 15.396 -12.175 1.00 94.94 121 ARG A C 1
ATOM 904 O O . ARG A 1 121 ? 6.222 15.968 -12.846 1.00 94.94 121 ARG A O 1
ATOM 911 N N . ILE A 1 122 ? 5.611 14.931 -10.950 1.00 92.69 122 ILE A N 1
ATOM 912 C CA . ILE A 1 122 ? 6.926 15.009 -10.301 1.00 92.69 122 ILE A CA 1
ATOM 913 C C . ILE A 1 122 ? 7.966 14.201 -11.086 1.00 92.69 122 ILE A C 1
ATOM 915 O O . ILE A 1 122 ? 9.046 14.719 -11.370 1.00 92.69 122 ILE A O 1
ATOM 919 N N . LEU A 1 123 ? 7.643 12.972 -11.499 1.00 90.75 123 LEU A N 1
ATOM 920 C CA . LEU A 1 123 ? 8.552 12.142 -12.294 1.00 90.75 123 LEU A CA 1
ATOM 921 C C . LEU A 1 123 ? 8.877 12.765 -13.650 1.00 90.75 123 LEU A C 1
ATOM 923 O O . LEU A 1 123 ? 10.022 12.696 -14.097 1.00 90.75 123 LEU A O 1
ATOM 927 N N . ALA A 1 124 ? 7.895 13.382 -14.308 1.00 91.50 124 ALA A N 1
ATOM 928 C CA . ALA A 1 124 ? 8.131 14.095 -15.558 1.00 91.50 124 ALA A CA 1
ATOM 929 C C . ALA A 1 124 ? 9.152 15.231 -15.367 1.00 91.50 124 ALA A C 1
ATOM 931 O O . ALA A 1 124 ? 10.119 15.309 -16.125 1.00 91.50 124 ALA A O 1
ATOM 932 N N . LEU A 1 125 ? 8.996 16.038 -14.310 1.00 90.69 125 LEU A N 1
ATOM 933 C CA . LEU A 1 125 ? 9.938 17.111 -13.972 1.00 90.69 125 LEU A CA 1
ATOM 934 C C . LEU A 1 125 ? 11.329 16.583 -13.607 1.00 90.69 125 LEU A C 1
ATOM 936 O O . LEU A 1 125 ? 12.334 17.155 -14.029 1.00 90.69 125 LEU A O 1
ATOM 940 N N . LEU A 1 126 ? 11.406 15.492 -12.840 1.00 89.00 126 LEU A N 1
ATOM 941 C CA . LEU A 1 126 ? 12.679 14.860 -12.491 1.00 89.00 126 LEU A CA 1
ATOM 942 C C . LEU A 1 126 ? 13.415 14.386 -13.745 1.00 89.00 126 LEU A C 1
ATOM 944 O O . LEU A 1 126 ? 14.603 14.661 -13.896 1.00 89.00 126 LEU A O 1
ATOM 948 N N . ARG A 1 127 ? 12.714 13.735 -14.678 1.00 86.81 127 ARG A N 1
ATOM 949 C CA . ARG A 1 127 ? 13.296 13.243 -15.936 1.00 86.81 127 ARG A CA 1
ATOM 950 C C . ARG A 1 127 ? 13.742 14.371 -16.860 1.00 86.81 127 ARG A C 1
ATOM 952 O O . ARG A 1 127 ? 14.782 14.240 -17.496 1.00 86.81 127 ARG A O 1
ATOM 959 N N . GLU A 1 128 ? 12.989 15.467 -16.915 1.00 87.94 128 GLU A N 1
ATOM 960 C CA . GLU A 1 128 ? 13.365 16.660 -17.682 1.00 87.94 128 GLU A CA 1
ATOM 961 C C . GLU A 1 128 ? 14.656 17.295 -17.144 1.00 87.94 128 GLU A C 1
ATOM 963 O O . GLU A 1 128 ? 15.510 17.723 -17.916 1.00 87.94 128 GLU A O 1
ATOM 968 N N . ARG A 1 129 ? 14.823 17.326 -15.817 1.00 84.12 129 ARG A N 1
ATOM 969 C CA . ARG A 1 129 ? 15.938 18.018 -15.154 1.00 84.12 129 ARG A CA 1
ATOM 970 C C . ARG A 1 129 ? 17.184 17.163 -14.946 1.00 84.12 129 ARG A C 1
ATOM 972 O O . ARG A 1 129 ? 18.284 17.705 -14.912 1.00 84.12 129 ARG A O 1
ATOM 979 N N . HIS A 1 130 ? 17.036 15.850 -14.791 1.00 76.06 130 HIS A N 1
ATOM 980 C CA . HIS A 1 130 ? 18.126 14.944 -14.414 1.00 76.06 130 HIS A CA 1
ATOM 981 C C . HIS A 1 130 ? 18.643 14.077 -15.566 1.00 76.06 130 HIS A C 1
ATOM 983 O O . HIS A 1 130 ? 19.129 12.971 -15.335 1.00 76.06 130 HIS A O 1
ATOM 989 N N . THR A 1 131 ? 18.652 14.592 -16.800 1.00 64.31 131 THR A N 1
ATOM 990 C CA . THR A 1 131 ? 19.262 13.899 -17.952 1.00 64.31 131 THR A CA 1
ATOM 991 C C . THR A 1 131 ? 20.740 13.525 -17.745 1.00 64.31 131 THR A C 1
ATOM 993 O O . THR A 1 131 ? 21.249 12.674 -18.472 1.00 64.31 131 THR A O 1
ATOM 996 N N . GLU A 1 132 ? 21.424 14.106 -16.748 1.00 60.94 132 GLU A N 1
ATOM 997 C CA . GLU A 1 132 ? 22.859 13.903 -16.489 1.00 60.94 132 GLU A CA 1
ATOM 998 C C . GLU A 1 132 ? 23.204 13.265 -15.120 1.00 60.94 132 GLU A C 1
ATOM 1000 O O . GLU A 1 132 ? 24.320 12.775 -14.948 1.00 60.94 132 GLU A O 1
ATOM 1005 N N . ALA A 1 133 ? 22.273 13.185 -14.156 1.00 59.00 133 ALA A N 1
ATOM 1006 C CA . ALA A 1 133 ? 22.541 12.723 -12.780 1.00 59.00 133 ALA A CA 1
ATOM 1007 C C . ALA A 1 133 ? 21.795 11.412 -12.454 1.00 59.00 133 ALA A C 1
ATOM 1009 O O . ALA A 1 133 ? 20.819 11.382 -11.710 1.00 59.00 133 ALA A O 1
ATOM 1010 N N . GLY A 1 134 ? 22.242 10.308 -13.054 1.00 67.19 134 GLY A N 1
ATOM 1011 C CA . GLY A 1 134 ? 21.458 9.071 -13.169 1.00 67.19 134 GLY A CA 1
ATOM 1012 C C . GLY A 1 134 ? 21.313 8.158 -11.940 1.00 67.19 134 GLY A C 1
ATOM 1013 O O . GLY A 1 134 ? 20.896 7.028 -12.143 1.00 67.19 134 GLY A O 1
ATOM 1014 N N . SER A 1 135 ? 21.670 8.559 -10.711 1.00 75.94 135 SER A N 1
ATOM 1015 C CA . SER A 1 135 ? 21.443 7.709 -9.511 1.00 75.94 135 SER A CA 1
ATOM 1016 C C . SER A 1 135 ? 20.404 8.296 -8.558 1.00 75.94 135 SER A C 1
ATOM 1018 O O . SER A 1 135 ? 19.417 7.635 -8.266 1.00 75.94 135 SER A O 1
ATOM 1020 N N . THR A 1 136 ? 20.535 9.570 -8.182 1.00 81.56 136 THR A N 1
ATOM 1021 C CA . THR A 1 136 ? 19.588 10.233 -7.270 1.00 81.56 136 THR A CA 1
ATOM 1022 C C . THR A 1 136 ? 18.158 10.275 -7.816 1.00 81.56 136 THR A C 1
ATOM 1024 O O . THR A 1 136 ? 17.205 10.144 -7.057 1.00 81.56 136 THR A O 1
ATOM 1027 N N . ALA A 1 137 ? 17.984 10.435 -9.133 1.00 84.56 137 ALA A N 1
ATOM 1028 C CA . ALA A 1 137 ? 16.656 10.456 -9.747 1.00 84.56 137 ALA A CA 1
ATOM 1029 C C . ALA A 1 137 ? 15.950 9.091 -9.682 1.00 84.56 137 ALA A C 1
ATOM 1031 O O . ALA A 1 137 ? 14.744 9.047 -9.454 1.00 84.56 137 ALA A O 1
ATOM 1032 N N . ASP A 1 138 ? 16.703 7.997 -9.845 1.00 86.31 138 ASP A N 1
ATOM 1033 C CA . ASP A 1 138 ? 16.167 6.636 -9.735 1.00 86.31 138 ASP A CA 1
ATOM 1034 C C . ASP A 1 138 ? 15.739 6.348 -8.281 1.00 86.31 138 ASP A C 1
ATOM 1036 O O . ASP A 1 138 ? 14.664 5.795 -8.051 1.00 86.31 138 ASP A O 1
ATOM 1040 N N . ASP A 1 139 ? 16.543 6.776 -7.300 1.00 87.88 139 ASP A N 1
ATOM 1041 C CA . ASP A 1 139 ? 16.224 6.611 -5.876 1.00 87.88 139 ASP A CA 1
ATOM 1042 C C . ASP A 1 139 ? 14.982 7.425 -5.477 1.00 87.88 139 ASP A C 1
ATOM 1044 O O . ASP A 1 139 ? 14.105 6.916 -4.782 1.00 87.88 139 ASP A O 1
ATOM 1048 N N . LEU A 1 140 ? 14.861 8.665 -5.962 1.00 87.81 140 LEU A N 1
ATOM 1049 C CA . LEU A 1 140 ? 13.680 9.506 -5.741 1.00 87.81 140 LEU A CA 1
ATOM 1050 C C . LEU A 1 140 ? 12.420 8.915 -6.387 1.00 87.81 140 LEU A C 1
ATOM 1052 O O . LEU A 1 140 ? 11.358 8.939 -5.769 1.00 87.81 140 LEU A O 1
ATOM 1056 N N . GLU A 1 141 ? 12.522 8.372 -7.606 1.00 90.19 141 GLU A N 1
ATOM 1057 C CA . GLU A 1 141 ? 11.407 7.673 -8.260 1.00 90.19 141 GLU A CA 1
ATOM 1058 C C . GLU A 1 141 ? 10.935 6.491 -7.404 1.00 90.19 141 GLU A C 1
ATOM 1060 O O . GLU A 1 141 ? 9.739 6.360 -7.142 1.00 90.19 141 GLU A O 1
ATOM 1065 N N . GLN A 1 142 ? 11.870 5.689 -6.887 1.00 89.94 142 GLN A N 1
ATOM 1066 C CA . GLN A 1 142 ? 11.538 4.577 -6.000 1.00 89.94 142 GLN A CA 1
ATOM 1067 C C . GLN A 1 142 ? 10.924 5.050 -4.673 1.00 89.94 142 GLN A C 1
ATOM 1069 O O . GLN A 1 142 ? 9.953 4.460 -4.207 1.00 89.94 142 GLN A O 1
ATOM 1074 N N . GLN A 1 143 ? 11.436 6.123 -4.071 1.00 90.12 143 GLN A N 1
ATOM 1075 C CA . GLN A 1 143 ? 10.875 6.658 -2.830 1.00 90.12 143 GLN A CA 1
ATOM 1076 C C . GLN A 1 143 ? 9.445 7.179 -3.023 1.00 90.12 143 GLN A C 1
ATOM 1078 O O . GLN A 1 143 ? 8.573 6.894 -2.206 1.00 90.12 143 GLN A O 1
ATOM 1083 N N . LEU A 1 144 ? 9.166 7.911 -4.104 1.00 91.50 144 LEU A N 1
ATOM 1084 C CA . LEU A 1 144 ? 7.816 8.399 -4.409 1.00 91.50 144 LEU A CA 1
ATOM 1085 C C . LEU A 1 144 ? 6.833 7.242 -4.633 1.00 91.50 144 LEU A C 1
ATOM 1087 O O . LEU A 1 144 ? 5.686 7.294 -4.183 1.00 91.50 144 LEU A O 1
ATOM 1091 N N . GLU A 1 145 ? 7.298 6.183 -5.287 1.00 92.50 145 GLU A N 1
ATOM 1092 C CA . GLU A 1 145 ? 6.559 4.940 -5.463 1.00 92.50 145 GLU A CA 1
ATOM 1093 C C . GLU A 1 145 ? 6.254 4.266 -4.113 1.00 92.50 145 GLU A C 1
ATOM 1095 O O . GLU A 1 145 ? 5.119 3.848 -3.852 1.00 92.50 145 GLU A O 1
ATOM 1100 N N . ASP A 1 146 ? 7.237 4.200 -3.216 1.00 90.25 146 ASP A N 1
ATOM 1101 C CA . ASP A 1 146 ? 7.073 3.651 -1.870 1.00 90.25 146 ASP A CA 1
ATOM 1102 C C . ASP A 1 146 ? 6.047 4.458 -1.056 1.00 90.25 146 ASP A C 1
ATOM 1104 O O . ASP A 1 146 ? 5.217 3.869 -0.358 1.00 90.25 146 ASP A O 1
ATOM 1108 N N . LEU A 1 147 ? 6.011 5.786 -1.212 1.00 91.19 147 LEU A N 1
ATOM 1109 C CA . LEU A 1 147 ? 5.013 6.651 -0.575 1.00 91.19 147 LEU A CA 1
ATOM 1110 C C . LEU A 1 147 ? 3.586 6.358 -1.053 1.00 91.19 147 LEU A C 1
ATOM 1112 O O . LEU A 1 147 ? 2.673 6.262 -0.231 1.00 91.19 147 LEU A O 1
ATOM 1116 N N . LEU A 1 148 ? 3.369 6.165 -2.358 1.00 93.88 148 LEU A N 1
ATOM 1117 C CA . LEU A 1 148 ? 2.052 5.777 -2.880 1.00 93.88 148 LEU A CA 1
ATOM 1118 C C . LEU A 1 148 ? 1.602 4.419 -2.329 1.00 93.88 148 LEU A C 1
ATOM 1120 O O . LEU A 1 148 ? 0.433 4.231 -1.980 1.00 93.88 148 LEU A O 1
ATOM 1124 N N . ASN A 1 149 ? 2.525 3.462 -2.239 1.00 92.75 149 ASN A N 1
ATOM 1125 C CA . ASN A 1 149 ? 2.239 2.146 -1.677 1.00 92.75 149 ASN A CA 1
ATOM 1126 C C . ASN A 1 149 ? 1.906 2.223 -0.185 1.00 92.75 149 ASN A C 1
ATOM 1128 O O . ASN A 1 149 ? 0.965 1.567 0.272 1.00 92.75 149 ASN A O 1
ATOM 1132 N N . ALA A 1 150 ? 2.639 3.041 0.563 1.00 90.25 150 ALA A N 1
ATOM 1133 C CA . ALA A 1 150 ? 2.392 3.245 1.977 1.00 90.25 150 ALA A CA 1
ATOM 1134 C C . ALA A 1 150 ? 1.057 3.950 2.242 1.00 90.25 150 ALA A C 1
ATOM 1136 O O . ALA A 1 150 ? 0.334 3.553 3.156 1.00 90.25 150 ALA A O 1
ATOM 1137 N N . TYR A 1 151 ? 0.665 4.909 1.397 1.00 93.06 151 TYR A N 1
ATOM 1138 C CA . TYR A 1 151 ? -0.665 5.516 1.453 1.00 93.06 151 TYR A CA 1
ATOM 1139 C C . TYR A 1 151 ? -1.770 4.452 1.375 1.00 93.06 151 TYR A C 1
ATOM 1141 O O . TYR A 1 151 ? -2.637 4.393 2.247 1.00 93.06 151 TYR A O 1
ATOM 1149 N N . LEU A 1 152 ? -1.715 3.552 0.384 1.00 93.19 152 LEU A N 1
ATOM 1150 C CA . LEU A 1 152 ? -2.703 2.471 0.254 1.00 93.19 152 LEU A CA 1
ATOM 1151 C C . LEU A 1 152 ? -2.709 1.537 1.469 1.00 93.19 152 LEU A C 1
ATOM 1153 O O . LEU A 1 152 ? -3.776 1.129 1.921 1.00 93.19 152 LEU A O 1
ATOM 1157 N N . ARG A 1 153 ? -1.539 1.219 2.031 1.00 90.75 153 ARG A N 1
ATOM 1158 C CA . ARG A 1 153 ? -1.442 0.396 3.247 1.00 90.75 153 ARG A CA 1
ATOM 1159 C C . ARG A 1 153 ? -2.051 1.084 4.463 1.00 90.75 153 ARG A C 1
ATOM 1161 O O . ARG A 1 153 ? -2.718 0.419 5.251 1.00 90.75 153 ARG A O 1
ATOM 1168 N N . LEU A 1 154 ? -1.871 2.394 4.621 1.00 90.25 154 LEU A N 1
ATOM 1169 C CA . LEU A 1 154 ? -2.521 3.164 5.685 1.00 90.25 154 LEU A CA 1
ATOM 1170 C C . LEU A 1 154 ? -4.046 3.145 5.532 1.00 90.25 154 LEU A C 1
ATOM 1172 O O . LEU A 1 154 ? -4.756 2.947 6.519 1.00 90.25 154 LEU A O 1
ATOM 1176 N N . VAL A 1 155 ? -4.555 3.265 4.303 1.00 91.25 155 VAL A N 1
ATOM 1177 C CA . VAL A 1 155 ? -5.991 3.122 4.022 1.00 91.25 155 VAL A CA 1
ATOM 1178 C C . VAL A 1 155 ? -6.483 1.717 4.389 1.00 91.25 155 VAL A C 1
ATOM 1180 O O . VAL A 1 155 ? -7.447 1.604 5.143 1.00 91.25 155 VAL A O 1
ATOM 1183 N N . ASP A 1 156 ? -5.806 0.656 3.944 1.00 90.56 156 ASP A N 1
ATOM 1184 C CA . ASP A 1 156 ? -6.138 -0.742 4.284 1.00 90.56 156 ASP A CA 1
ATOM 1185 C C . ASP A 1 156 ? -6.123 -0.983 5.807 1.00 90.56 156 ASP A C 1
ATOM 1187 O O . ASP A 1 156 ? -7.031 -1.593 6.373 1.00 90.56 156 ASP A O 1
ATOM 1191 N N . SER A 1 157 ? -5.152 -0.398 6.509 1.00 87.12 157 SER A N 1
ATOM 1192 C CA . SER A 1 157 ? -5.066 -0.439 7.976 1.00 87.12 157 SER A CA 1
ATOM 1193 C C . SER A 1 157 ? -6.280 0.195 8.637 1.00 87.12 157 SER A C 1
ATOM 1195 O O . SER A 1 157 ? -6.823 -0.331 9.609 1.00 87.12 157 SER A O 1
ATOM 1197 N N . ARG A 1 158 ? -6.735 1.323 8.092 1.00 87.81 158 ARG A N 1
ATOM 1198 C CA . ARG A 1 158 ? -7.916 2.020 8.579 1.00 87.81 158 ARG A CA 1
ATOM 1199 C C . ARG A 1 158 ? -9.195 1.223 8.331 1.00 87.81 158 ARG A C 1
ATOM 1201 O O . ARG A 1 158 ? -10.044 1.150 9.219 1.00 87.81 158 ARG A O 1
ATOM 1208 N N . ILE A 1 159 ? -9.310 0.571 7.169 1.00 87.31 159 ILE A N 1
ATOM 1209 C CA . ILE A 1 159 ? -10.391 -0.387 6.879 1.00 87.31 159 ILE A CA 1
ATOM 1210 C C . ILE A 1 159 ? -10.390 -1.503 7.920 1.00 87.31 159 ILE A C 1
ATOM 1212 O O . ILE A 1 159 ? -11.441 -1.831 8.470 1.00 87.31 159 ILE A O 1
ATOM 1216 N N . LEU A 1 160 ? -9.224 -2.078 8.219 1.00 85.50 160 LEU A N 1
ATOM 1217 C CA . LEU A 1 160 ? -9.103 -3.148 9.201 1.00 85.50 160 LEU A CA 1
ATOM 1218 C C . LEU A 1 160 ? -9.537 -2.689 10.597 1.00 85.50 160 LEU A C 1
ATOM 1220 O O . LEU A 1 160 ? -10.334 -3.373 11.235 1.00 85.50 160 LEU A O 1
ATOM 1224 N N . ILE A 1 161 ? -9.079 -1.521 11.056 1.00 83.06 161 ILE A N 1
ATOM 1225 C CA . ILE A 1 161 ? -9.510 -0.950 12.340 1.00 83.06 161 ILE A CA 1
ATOM 1226 C C . ILE A 1 161 ? -11.030 -0.761 12.346 1.00 83.06 161 ILE A C 1
ATOM 1228 O O . ILE A 1 161 ? -11.698 -1.176 13.292 1.00 83.06 161 ILE A O 1
ATOM 1232 N N . ALA A 1 162 ? -11.608 -0.220 11.272 1.00 83.00 162 ALA A N 1
ATOM 1233 C CA . ALA A 1 162 ? -13.054 -0.077 11.147 1.00 83.00 162 ALA A CA 1
ATOM 1234 C C . ALA A 1 162 ? -13.785 -1.433 11.192 1.00 83.00 162 ALA A C 1
ATOM 1236 O O . ALA A 1 162 ? -14.824 -1.545 11.846 1.00 83.00 162 ALA A O 1
ATOM 1237 N N . ARG A 1 163 ? -13.244 -2.489 10.571 1.00 81.94 163 ARG A N 1
ATOM 1238 C CA . ARG A 1 163 ? -13.788 -3.858 10.664 1.00 81.94 163 ARG A CA 1
ATOM 1239 C C . ARG A 1 163 ? -13.751 -4.396 12.086 1.00 81.94 163 ARG A C 1
ATOM 1241 O O . ARG A 1 163 ? -14.742 -4.946 12.547 1.00 81.94 163 ARG A O 1
ATOM 1248 N N . VAL A 1 164 ? -12.647 -4.206 12.797 1.00 78.94 164 VAL A N 1
ATOM 1249 C CA . VAL A 1 164 ? -12.504 -4.655 14.189 1.00 78.94 164 VAL A CA 1
ATOM 1250 C C . VAL A 1 164 ? -13.496 -3.931 15.086 1.00 78.94 164 VAL A C 1
ATOM 1252 O O . VAL A 1 164 ? -14.204 -4.566 15.867 1.00 78.94 164 VAL A O 1
ATOM 1255 N N . LEU A 1 165 ? -13.602 -2.611 14.930 1.00 76.69 165 LEU A N 1
ATOM 1256 C CA . LEU A 1 165 ? -14.565 -1.807 15.669 1.00 76.69 165 LEU A CA 1
ATOM 1257 C C . LEU A 1 165 ? -15.987 -2.294 15.369 1.00 76.69 165 LEU A C 1
ATOM 1259 O O . LEU A 1 165 ? -16.706 -2.662 16.293 1.00 76.69 165 LEU A O 1
ATOM 1263 N N . THR A 1 166 ? -16.382 -2.387 14.096 1.00 74.94 166 THR A N 1
ATOM 1264 C CA . THR A 1 166 ? -17.725 -2.846 13.682 1.00 74.94 166 THR A CA 1
ATOM 1265 C C . THR A 1 166 ? -18.035 -4.285 14.100 1.00 74.94 166 THR A C 1
ATOM 1267 O O . THR A 1 166 ? -19.155 -4.565 14.527 1.00 74.94 166 THR A O 1
ATOM 1270 N N . GLY A 1 167 ? -17.062 -5.193 14.049 1.00 71.94 167 GLY A N 1
ATOM 1271 C CA . GLY A 1 167 ? -17.181 -6.560 14.551 1.00 71.94 167 GLY A CA 1
ATOM 1272 C C . GLY A 1 167 ? -17.425 -6.590 16.059 1.00 71.94 167 GLY A C 1
ATOM 1273 O O . GLY A 1 167 ? -18.355 -7.256 16.516 1.00 71.94 167 GLY A O 1
ATOM 1274 N N . ALA A 1 168 ? -16.678 -5.789 16.825 1.00 64.75 168 ALA A N 1
ATOM 1275 C CA . ALA A 1 168 ? -16.892 -5.624 18.261 1.00 64.75 168 ALA A CA 1
ATOM 1276 C C . ALA A 1 168 ? -18.279 -5.035 18.585 1.00 64.75 168 ALA A C 1
ATOM 1278 O O . ALA A 1 168 ? -18.901 -5.448 19.567 1.00 64.75 168 ALA A O 1
ATOM 1279 N N . TYR A 1 169 ? -18.805 -4.132 17.745 1.00 59.38 169 TYR A N 1
ATOM 1280 C CA . TYR A 1 169 ? -20.186 -3.643 17.857 1.00 59.38 169 TYR A CA 1
ATOM 1281 C C . TYR A 1 169 ? -21.212 -4.746 17.582 1.00 59.38 169 TYR A C 1
ATOM 1283 O O . TYR A 1 169 ? -22.184 -4.897 18.325 1.00 59.38 169 TYR A O 1
ATOM 1291 N N . ARG A 1 170 ? -21.011 -5.540 16.524 1.00 60.88 170 ARG A N 1
ATOM 1292 C CA . ARG A 1 170 ? -21.994 -6.533 16.073 1.00 60.88 170 ARG A CA 1
ATOM 1293 C C . ARG A 1 170 ? -22.054 -7.762 16.973 1.00 60.88 170 ARG A C 1
ATOM 1295 O O . ARG A 1 170 ? -23.140 -8.288 17.186 1.00 60.88 170 ARG A O 1
ATOM 1302 N N . ALA A 1 171 ? -20.922 -8.178 17.534 1.00 56.88 171 ALA A N 1
ATOM 1303 C CA . ALA A 1 171 ? -20.849 -9.309 18.455 1.00 56.88 171 ALA A CA 1
ATOM 1304 C C . ALA A 1 171 ? -21.566 -9.051 19.793 1.00 56.88 171 ALA A C 1
ATOM 1306 O O . ALA A 1 171 ? -21.750 -9.984 20.569 1.00 56.88 171 ALA A O 1
ATOM 1307 N N . LYS A 1 172 ? -21.951 -7.799 20.093 1.00 50.50 172 LYS A N 1
ATOM 1308 C CA . LYS A 1 172 ? -22.495 -7.434 21.405 1.00 50.50 172 LYS A CA 1
ATOM 1309 C C . LYS A 1 172 ? -23.736 -6.561 21.412 1.00 50.50 172 LYS A C 1
ATOM 1311 O O . LYS A 1 172 ? -24.245 -6.378 22.509 1.00 50.50 172 LYS A O 1
ATOM 1316 N N . ALA A 1 173 ? -24.230 -6.039 20.286 1.00 39.81 173 ALA A N 1
ATOM 1317 C CA . ALA A 1 173 ? -25.498 -5.310 20.270 1.00 39.81 173 ALA A CA 1
ATOM 1318 C C . ALA A 1 173 ? -26.638 -6.263 20.681 1.00 39.81 173 ALA A C 1
ATOM 1320 O O . ALA A 1 173 ? -27.086 -7.071 19.858 1.00 39.81 173 ALA A O 1
ATOM 1321 N N . PRO A 1 174 ? -27.131 -6.207 21.933 1.00 43.81 174 PRO A N 1
ATOM 1322 C CA . PRO A 1 174 ? -28.300 -6.970 22.310 1.00 43.81 174 PRO A CA 1
ATOM 1323 C C . PRO A 1 174 ? -29.448 -6.303 21.563 1.00 43.81 174 PRO A C 1
ATOM 1325 O O . PRO A 1 174 ? -29.580 -5.078 21.584 1.00 43.81 174 PRO A O 1
ATOM 1328 N N . ARG A 1 175 ? -30.291 -7.079 20.879 1.00 40.25 175 ARG A N 1
ATOM 1329 C CA . ARG A 1 175 ? -31.560 -6.525 20.400 1.00 40.25 175 ARG A CA 1
ATOM 1330 C C . ARG A 1 175 ? -32.239 -5.860 21.605 1.00 40.25 175 ARG A C 1
ATOM 1332 O O . ARG A 1 175 ? -32.445 -6.559 22.601 1.00 40.25 175 ARG A O 1
ATOM 1339 N N . PRO A 1 176 ? -32.568 -4.557 21.561 1.00 37.28 176 PRO A N 1
ATOM 1340 C CA . PRO A 1 176 ? -33.291 -3.934 22.651 1.00 37.28 176 PRO A CA 1
ATOM 1341 C C . PRO A 1 176 ? -34.678 -4.566 22.677 1.00 37.28 176 PRO A C 1
ATOM 1343 O O . PRO A 1 176 ? -35.496 -4.304 21.796 1.00 37.28 176 PRO A O 1
ATOM 1346 N N . ARG A 1 177 ? -34.864 -5.503 23.615 1.00 40.00 177 ARG A N 1
ATOM 1347 C CA . ARG A 1 177 ? -36.108 -5.888 24.301 1.00 40.00 177 ARG A CA 1
ATOM 1348 C C . ARG A 1 177 ? -35.856 -7.154 25.135 1.00 40.00 177 ARG A C 1
ATOM 1350 O O . ARG A 1 177 ? -35.789 -8.263 24.607 1.00 40.00 177 ARG A O 1
ATOM 1357 N N . SER A 1 178 ? -35.792 -6.990 26.458 1.00 43.22 178 SER A N 1
ATOM 1358 C CA . SER A 1 178 ? -36.116 -8.004 27.488 1.00 43.22 178 SER A CA 1
ATOM 1359 C C . SER A 1 178 ? -35.280 -9.293 27.613 1.00 43.22 178 SER A C 1
ATOM 1361 O O . SER A 1 178 ? -35.670 -10.194 28.354 1.00 43.22 178 SER A O 1
ATOM 1363 N N . ARG A 1 179 ? -34.135 -9.446 26.937 1.00 43.97 179 ARG A N 1
ATOM 1364 C CA . ARG A 1 179 ? -33.319 -10.669 27.068 1.00 43.97 179 ARG A CA 1
ATOM 1365 C C . ARG A 1 179 ? -31.982 -10.406 27.744 1.00 43.97 179 ARG A C 1
ATOM 1367 O O . ARG A 1 179 ? -31.186 -9.624 27.240 1.00 43.97 179 ARG A O 1
ATOM 1374 N N . ARG A 1 180 ? -31.772 -11.136 28.850 1.00 48.22 180 ARG A N 1
ATOM 1375 C CA . ARG A 1 180 ? -30.493 -11.496 29.484 1.00 48.22 180 ARG A CA 1
ATOM 1376 C C . ARG A 1 180 ? -29.271 -11.151 28.619 1.00 48.22 180 ARG A C 1
ATOM 1378 O O . ARG A 1 180 ? -29.178 -11.706 27.521 1.00 48.22 180 ARG A O 1
ATOM 1385 N N . PRO A 1 181 ? -28.304 -10.358 29.115 1.00 51.31 181 PRO A N 1
ATOM 1386 C CA . PRO A 1 181 ? -27.040 -10.166 28.426 1.00 51.31 181 PRO A CA 1
ATOM 1387 C C . PRO A 1 181 ? -26.360 -11.525 28.216 1.00 51.31 181 PRO A C 1
ATOM 1389 O O . PRO A 1 181 ? -26.164 -12.289 29.163 1.00 51.31 181 PRO A O 1
ATOM 1392 N N . GLU A 1 182 ? -26.019 -11.843 26.967 1.00 45.19 182 GLU A N 1
ATOM 1393 C CA . GLU A 1 182 ? -25.502 -13.158 26.548 1.00 45.19 182 GLU A CA 1
ATOM 1394 C C . GLU A 1 182 ? -24.204 -13.565 27.269 1.00 45.19 182 GLU A C 1
ATOM 1396 O O . GLU A 1 182 ? -23.919 -14.751 27.419 1.00 45.19 182 GLU A O 1
ATOM 1401 N N . PHE A 1 183 ? -23.452 -12.585 27.776 1.00 48.22 183 PHE A N 1
ATOM 1402 C CA . PHE A 1 183 ? -22.192 -12.782 28.493 1.00 48.22 183 PHE A CA 1
ATOM 1403 C C . PHE A 1 183 ? -22.353 -13.126 29.982 1.00 48.22 183 PHE A C 1
ATOM 1405 O O . PHE A 1 183 ? -21.370 -13.477 30.630 1.00 48.22 183 PHE A O 1
ATOM 1412 N N . VAL A 1 184 ? -23.560 -13.028 30.544 1.00 51.19 184 VAL A N 1
ATOM 1413 C CA . VAL A 1 184 ? -23.827 -13.405 31.938 1.00 51.19 184 VAL A CA 1
ATOM 1414 C C . VAL A 1 184 ? -24.197 -14.886 31.953 1.00 51.19 184 VAL A C 1
ATOM 1416 O O . VAL A 1 184 ? -25.223 -15.209 31.354 1.00 51.19 184 VAL A O 1
ATOM 1419 N N . PRO A 1 185 ? -23.440 -15.800 32.599 1.00 58.44 185 PRO A N 1
ATOM 1420 C CA . PRO A 1 185 ? -23.801 -17.219 32.721 1.00 58.44 185 PRO A CA 1
ATOM 1421 C C . PRO A 1 185 ? -25.249 -17.421 33.194 1.00 58.44 185 PRO A C 1
ATOM 1423 O O . PRO A 1 185 ? -25.814 -16.568 33.880 1.00 58.44 185 PRO A O 1
ATOM 1426 N N . ARG A 1 186 ? -25.900 -18.520 32.787 1.00 57.16 186 ARG A N 1
ATOM 1427 C CA . ARG A 1 186 ? -27.367 -18.677 32.943 1.00 57.16 186 ARG A CA 1
ATOM 1428 C C . ARG A 1 186 ? -27.758 -18.745 34.406 1.00 57.16 186 ARG A C 1
ATOM 1430 O O . ARG A 1 186 ? -28.834 -18.289 34.777 1.00 57.16 186 ARG A O 1
ATOM 1437 N N . GLU A 1 187 ? -26.843 -19.266 35.198 1.00 60.91 187 GLU A N 1
ATOM 1438 C CA . GLU A 1 187 ? -26.882 -19.381 36.640 1.00 60.91 187 GLU A CA 1
ATOM 1439 C C . GLU A 1 187 ? -26.782 -17.999 37.303 1.00 60.91 187 GLU A C 1
ATOM 1441 O O . GLU A 1 187 ? -27.598 -17.683 38.160 1.00 60.91 187 GLU A O 1
ATOM 1446 N N . LEU A 1 188 ? -25.875 -17.133 36.838 1.00 59.59 188 LEU A N 1
ATOM 1447 C CA . LEU A 1 188 ? -25.698 -15.763 37.345 1.00 59.59 188 LEU A CA 1
ATOM 1448 C C . LEU A 1 188 ? -26.892 -14.862 37.012 1.00 59.59 188 LEU A C 1
ATOM 1450 O O . LEU A 1 188 ? -27.335 -14.082 37.847 1.00 59.59 188 LEU A O 1
ATOM 1454 N N . TRP A 1 189 ? -27.457 -15.005 35.811 1.00 57.69 189 TRP A N 1
ATOM 1455 C CA . TRP A 1 189 ? -28.647 -14.244 35.430 1.00 57.69 189 TRP A CA 1
ATOM 1456 C C . TRP A 1 189 ? -29.885 -14.655 36.226 1.00 57.69 189 TRP A C 1
ATOM 1458 O O . TRP A 1 189 ? -30.713 -13.811 36.537 1.00 57.69 189 TRP A O 1
ATOM 1468 N N . ARG A 1 190 ? -30.019 -15.941 36.573 1.00 58.81 190 ARG A N 1
ATOM 1469 C CA . ARG A 1 190 ? -31.105 -16.394 37.453 1.00 58.81 190 ARG A CA 1
ATOM 1470 C C . ARG A 1 190 ? -30.984 -15.792 38.846 1.00 58.81 190 ARG A C 1
ATOM 1472 O O . ARG A 1 190 ? -31.983 -15.313 39.346 1.00 58.81 190 ARG A O 1
ATOM 1479 N N . VAL A 1 191 ? -29.777 -15.727 39.413 1.00 59.66 191 VAL A N 1
ATOM 1480 C CA . VAL A 1 191 ? -29.543 -15.062 40.708 1.00 59.66 191 VAL A CA 1
ATOM 1481 C C . VAL A 1 191 ? -29.889 -13.569 40.647 1.00 59.66 191 VAL A C 1
ATOM 1483 O O . VAL A 1 191 ? -30.499 -13.053 41.571 1.00 59.66 191 VAL A O 1
ATOM 1486 N N . LEU A 1 192 ? -29.563 -12.890 39.543 1.00 53.25 192 LEU A N 1
ATOM 1487 C CA . LEU A 1 192 ? -29.881 -11.468 39.351 1.00 53.25 192 LEU A CA 1
ATOM 1488 C C . LEU A 1 192 ? -31.381 -11.199 39.127 1.00 53.25 192 LEU A C 1
ATOM 1490 O O . LEU A 1 192 ? -31.878 -10.158 39.537 1.00 53.25 192 LEU A O 1
ATOM 1494 N N . VAL A 1 193 ? -32.107 -12.120 38.485 1.00 60.94 193 VAL A N 1
ATOM 1495 C CA . VAL A 1 193 ? -33.556 -11.989 38.237 1.00 60.94 193 VAL A CA 1
ATOM 1496 C C . VAL A 1 193 ? -34.397 -12.442 39.434 1.00 60.94 193 VAL A C 1
ATOM 1498 O O . VAL A 1 193 ? -35.419 -11.822 39.712 1.00 60.94 193 VAL A O 1
ATOM 1501 N N . ASP A 1 194 ? -33.974 -13.479 40.163 1.00 52.28 194 ASP A N 1
ATOM 1502 C CA . ASP A 1 194 ? -34.690 -13.993 41.342 1.00 52.28 194 ASP A CA 1
ATOM 1503 C C . ASP A 1 194 ? -34.625 -13.028 42.541 1.00 52.28 194 ASP A C 1
ATOM 1505 O O . ASP A 1 194 ? -35.457 -13.126 43.441 1.00 52.28 194 ASP A O 1
ATOM 1509 N N . GLU A 1 195 ? -33.690 -12.070 42.551 1.00 50.41 195 GLU A N 1
ATOM 1510 C CA . GLU A 1 195 ? -33.607 -11.030 43.586 1.00 50.41 195 GLU A CA 1
ATOM 1511 C C . GLU A 1 195 ? -34.377 -9.730 43.270 1.00 50.41 195 GLU A C 1
ATOM 1513 O O . GLU A 1 195 ? -34.409 -8.828 44.103 1.00 50.41 195 GLU A O 1
ATOM 1518 N N . GLY A 1 196 ? -35.113 -9.677 42.150 1.00 41.84 196 GLY A N 1
ATOM 1519 C CA . GLY A 1 196 ? -36.327 -8.856 42.053 1.00 41.84 196 GLY A CA 1
ATOM 1520 C C . GLY A 1 196 ? -36.182 -7.372 41.699 1.00 41.84 196 GLY A C 1
ATOM 1521 O O . GLY A 1 196 ? -36.886 -6.559 42.290 1.00 41.84 196 GLY A O 1
ATOM 1522 N N . GLU A 1 197 ? -35.362 -6.998 40.710 1.00 48.41 197 GLU A N 1
ATOM 1523 C CA . GLU A 1 197 ? -35.272 -5.584 40.299 1.00 48.41 197 GLU A CA 1
ATOM 1524 C C . GLU A 1 197 ? -34.990 -5.400 38.794 1.00 48.41 197 GLU A C 1
ATOM 1526 O O . GLU A 1 197 ? -33.904 -5.012 38.376 1.00 48.41 197 GLU A O 1
ATOM 1531 N N . VAL A 1 198 ? -35.983 -5.691 37.944 1.00 45.69 198 VAL A N 1
ATOM 1532 C CA . VAL A 1 198 ? -36.009 -5.184 36.558 1.00 45.69 198 VAL A CA 1
ATOM 1533 C C . VAL A 1 198 ? -37.423 -4.700 36.256 1.00 45.69 198 VAL A C 1
ATOM 1535 O O . VAL A 1 198 ? -38.280 -5.474 35.833 1.00 45.69 198 VAL A O 1
ATOM 1538 N N . ASP A 1 199 ? -37.667 -3.420 36.532 1.00 43.84 199 ASP A N 1
ATOM 1539 C CA . ASP A 1 199 ? -38.918 -2.737 36.208 1.00 43.84 199 ASP A CA 1
ATOM 1540 C C . ASP A 1 199 ? -38.923 -2.360 34.713 1.00 43.84 199 ASP A C 1
ATOM 1542 O O . ASP A 1 199 ? -38.000 -1.715 34.206 1.00 43.84 199 ASP A O 1
ATOM 1546 N N . ASP A 1 200 ? -39.951 -2.808 33.990 1.00 41.34 200 ASP A N 1
ATOM 1547 C CA . ASP A 1 200 ? -40.134 -2.625 32.544 1.00 41.34 200 ASP A CA 1
ATOM 1548 C C . ASP A 1 200 ? -40.507 -1.160 32.219 1.00 41.34 200 ASP A C 1
ATOM 1550 O O . ASP A 1 200 ? -41.665 -0.817 31.961 1.00 41.34 200 ASP A O 1
ATOM 1554 N N . ALA A 1 201 ? -39.520 -0.263 32.194 1.00 38.72 201 ALA A N 1
ATOM 1555 C CA . ALA A 1 201 ? -39.701 1.093 31.679 1.00 38.72 201 ALA A CA 1
ATOM 1556 C C . ALA A 1 201 ? -39.739 1.079 30.137 1.00 38.72 201 ALA A C 1
ATOM 1558 O O . ALA A 1 201 ? -38.718 1.008 29.450 1.00 38.72 201 ALA A O 1
ATOM 1559 N N . ARG A 1 202 ? -40.955 1.123 29.584 1.00 39.31 202 ARG A N 1
ATOM 1560 C CA . ARG A 1 202 ? -41.226 1.404 28.167 1.00 39.31 202 ARG A CA 1
ATOM 1561 C C . ARG A 1 202 ? -40.849 2.849 27.847 1.00 39.31 202 ARG A C 1
ATOM 1563 O O . ARG A 1 202 ? -41.513 3.752 28.339 1.00 39.31 202 ARG A O 1
ATOM 1570 N N . ASP A 1 203 ? -39.872 3.040 26.964 1.00 35.97 203 ASP A N 1
ATOM 1571 C CA . ASP A 1 203 ? -39.571 4.350 26.382 1.00 35.97 203 ASP A CA 1
ATOM 1572 C C . ASP A 1 203 ? -39.966 4.373 24.894 1.00 35.97 203 ASP A C 1
ATOM 1574 O O . ASP A 1 203 ? -39.368 3.710 24.038 1.00 35.97 203 ASP A O 1
ATOM 1578 N N . GLU A 1 204 ? -41.047 5.101 24.609 1.00 45.75 204 GLU A N 1
ATOM 1579 C CA . GLU A 1 204 ? -41.480 5.521 23.278 1.00 45.75 204 GLU A CA 1
ATOM 1580 C C . GLU A 1 204 ? -40.695 6.779 22.887 1.00 45.75 204 GLU A C 1
ATOM 1582 O O . GLU A 1 204 ? -41.083 7.892 23.223 1.00 45.75 204 GLU A O 1
ATOM 1587 N N . CYS A 1 205 ? -39.613 6.621 22.127 1.00 34.75 205 CYS A N 1
ATOM 1588 C CA . CYS A 1 205 ? -39.010 7.736 21.393 1.00 34.75 205 CYS A CA 1
ATOM 1589 C C . CYS A 1 205 ? -39.316 7.580 19.901 1.00 34.75 205 CYS A C 1
ATOM 1591 O O . CYS A 1 205 ? -38.562 6.969 19.142 1.00 34.75 205 CYS A O 1
ATOM 1593 N N . VAL A 1 206 ? -40.472 8.118 19.508 1.00 41.41 206 VAL A N 1
ATOM 1594 C CA . VAL A 1 206 ? -40.813 8.469 18.127 1.00 41.41 206 VAL A CA 1
ATOM 1595 C C . VAL A 1 206 ? -40.297 9.889 17.905 1.00 41.41 206 VAL A C 1
ATOM 1597 O O . VAL A 1 206 ? -40.840 10.824 18.487 1.00 41.41 206 VAL A O 1
ATOM 1600 N N . ASP A 1 207 ? -39.253 10.058 17.094 1.00 41.41 207 ASP A N 1
ATOM 1601 C CA . ASP A 1 207 ? -38.851 11.381 16.606 1.00 41.41 207 ASP A CA 1
ATOM 1602 C C . ASP A 1 207 ? -39.167 11.477 15.108 1.00 41.41 207 ASP A C 1
ATOM 1604 O O . ASP A 1 207 ? -38.615 10.750 14.277 1.00 41.41 207 ASP A O 1
ATOM 1608 N N . ASP A 1 208 ? -40.134 12.341 14.802 1.00 43.09 208 ASP A N 1
ATOM 1609 C CA . ASP A 1 208 ? -40.874 12.457 13.544 1.00 43.09 208 ASP A CA 1
ATOM 1610 C C . ASP A 1 208 ? -40.485 13.750 12.805 1.00 43.09 208 ASP A C 1
ATOM 1612 O O . ASP A 1 208 ? -41.315 14.571 12.411 1.00 43.09 208 ASP A O 1
ATOM 1616 N N . THR A 1 209 ? -39.182 13.994 12.652 1.00 45.81 209 THR A N 1
ATOM 1617 C CA . THR A 1 209 ? -38.672 15.214 12.008 1.00 45.81 209 THR A CA 1
ATOM 1618 C C . THR A 1 209 ? -37.885 14.904 10.735 1.00 45.81 209 THR A C 1
ATOM 1620 O O . THR A 1 209 ? -36.658 14.943 10.656 1.00 45.81 209 THR A O 1
ATOM 1623 N N . GLY A 1 210 ? -38.640 14.630 9.669 1.00 48.09 210 GLY A N 1
ATOM 1624 C CA . GLY A 1 210 ? -38.158 14.388 8.308 1.00 48.09 210 GLY A CA 1
ATOM 1625 C C . GLY A 1 210 ? -37.527 15.599 7.604 1.00 48.09 210 GLY A C 1
ATOM 1626 O O . GLY A 1 210 ? -38.056 16.070 6.597 1.00 48.09 210 GLY A O 1
ATOM 1627 N N . ARG A 1 211 ? -36.363 16.082 8.061 1.00 44.69 211 ARG A N 1
ATOM 1628 C CA . ARG A 1 211 ? -35.469 16.949 7.262 1.00 44.69 211 ARG A CA 1
ATOM 1629 C C . ARG A 1 211 ? -33.998 16.642 7.528 1.00 44.69 211 ARG A C 1
ATOM 1631 O O . ARG A 1 211 ? -33.468 16.959 8.583 1.00 44.69 211 ARG A O 1
ATOM 1638 N N . SER A 1 212 ? -33.330 16.082 6.518 1.00 35.53 212 SER A N 1
ATOM 1639 C CA . SER A 1 212 ? -31.894 15.767 6.512 1.00 35.53 212 SER A CA 1
ATOM 1640 C C . SER A 1 212 ? -31.049 16.980 6.077 1.00 35.53 212 SER A C 1
ATOM 1642 O O . SER A 1 212 ? -31.073 17.317 4.889 1.00 35.53 212 SER A O 1
ATOM 1644 N N . PRO A 1 213 ? -30.218 17.585 6.950 1.00 43.12 213 PRO A N 1
ATOM 1645 C CA . PRO A 1 213 ? -29.184 18.534 6.548 1.00 43.12 213 PRO A CA 1
ATOM 1646 C C . PRO A 1 213 ? -27.929 17.765 6.101 1.00 43.12 213 PRO A C 1
ATOM 1648 O O . PRO A 1 213 ? -27.335 17.010 6.870 1.00 43.12 213 PRO A O 1
ATOM 1651 N N . ARG A 1 214 ? -27.492 17.964 4.851 1.00 45.12 214 ARG A N 1
ATOM 1652 C CA . ARG A 1 214 ? -26.329 17.283 4.237 1.00 45.12 214 ARG A CA 1
ATOM 1653 C C . ARG A 1 214 ? -24.949 17.702 4.791 1.00 45.12 214 ARG A C 1
ATOM 1655 O O . ARG A 1 214 ? -23.944 17.217 4.292 1.00 45.12 214 ARG A O 1
ATOM 1662 N N . HIS A 1 215 ? -24.872 18.542 5.823 1.00 40.38 215 HIS A N 1
ATOM 1663 C CA . HIS A 1 215 ? -23.601 19.013 6.412 1.00 40.38 215 HIS A CA 1
ATOM 1664 C C . HIS A 1 215 ? -23.355 18.552 7.860 1.00 40.38 215 HIS A C 1
ATOM 1666 O O . HIS A 1 215 ? -22.491 19.081 8.545 1.00 40.38 215 HIS A O 1
ATOM 1672 N N . ARG A 1 216 ? -24.090 17.540 8.338 1.00 42.81 216 ARG A N 1
ATOM 1673 C CA . ARG A 1 216 ? -24.003 17.035 9.720 1.00 42.81 216 ARG A CA 1
ATOM 1674 C C . ARG A 1 216 ? -23.604 15.554 9.791 1.00 42.81 216 ARG A C 1
ATOM 1676 O O . ARG A 1 216 ? -24.200 14.817 10.566 1.00 42.81 216 ARG A O 1
ATOM 1683 N N . ARG A 1 217 ? -22.686 15.085 8.934 1.00 43.94 217 ARG A N 1
ATOM 1684 C CA . ARG A 1 217 ? -22.348 13.647 8.841 1.00 43.94 217 ARG A CA 1
ATOM 1685 C C . ARG A 1 217 ? -20.993 13.245 9.436 1.00 43.94 217 ARG A C 1
ATOM 1687 O O . ARG A 1 217 ? -20.959 12.165 10.013 1.00 43.94 217 ARG A O 1
ATOM 1694 N N . GLN A 1 218 ? -19.970 14.114 9.469 1.00 44.97 218 GLN A N 1
ATOM 1695 C CA . GLN A 1 218 ? -18.726 13.820 10.217 1.00 44.97 218 GLN A CA 1
ATOM 1696 C C . GLN A 1 218 ? -19.008 13.513 11.695 1.00 44.97 218 GLN A C 1
ATOM 1698 O O . GLN A 1 218 ? -18.548 12.511 12.232 1.00 44.97 218 GLN A O 1
ATOM 1703 N N . HIS A 1 219 ? -19.856 14.325 12.337 1.00 43.38 219 HIS A N 1
ATOM 1704 C CA . HIS A 1 219 ? -20.172 14.155 13.753 1.00 43.38 219 HIS A CA 1
ATOM 1705 C 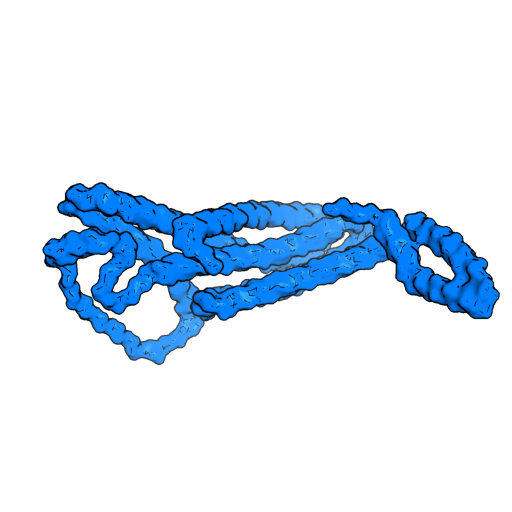C . HIS A 1 219 ? -20.895 12.849 14.086 1.00 43.38 219 HIS A C 1
ATOM 1707 O O . HIS A 1 219 ? -20.916 12.493 15.250 1.00 43.38 219 HIS A O 1
ATOM 1713 N N . VAL A 1 220 ? -21.500 12.132 13.136 1.00 43.50 220 VAL A N 1
ATOM 1714 C CA . VAL A 1 220 ? -22.320 10.952 13.468 1.00 43.50 220 VAL A CA 1
ATOM 1715 C C . VAL A 1 220 ? -21.453 9.721 13.751 1.00 43.50 220 VAL A C 1
ATOM 1717 O O . VAL A 1 220 ? -21.810 8.912 14.601 1.00 43.50 220 VAL A O 1
ATOM 1720 N N . ILE A 1 221 ? -20.291 9.596 13.105 1.00 49.06 221 ILE A N 1
ATOM 1721 C CA . ILE A 1 221 ? -19.435 8.405 13.241 1.00 49.06 221 ILE A CA 1
ATOM 1722 C C . ILE A 1 221 ? -18.444 8.543 14.396 1.00 49.06 221 ILE A C 1
ATOM 1724 O O . ILE A 1 221 ? -18.266 7.589 15.155 1.00 49.06 221 ILE A O 1
ATOM 1728 N N . ASP A 1 222 ? -17.859 9.726 14.593 1.0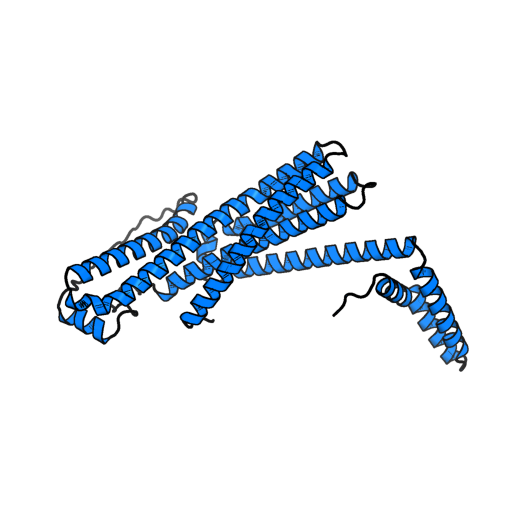0 50.84 222 ASP A N 1
ATOM 1729 C CA . ASP A 1 222 ? -17.061 9.998 15.798 1.00 50.84 222 ASP A CA 1
ATOM 1730 C C . ASP A 1 222 ? -17.925 9.927 17.059 1.00 50.84 222 ASP A C 1
ATOM 1732 O O . ASP A 1 222 ? -17.483 9.427 18.098 1.00 50.84 222 ASP A O 1
ATOM 1736 N N . PHE A 1 223 ? -19.196 10.330 16.944 1.00 48.38 223 PHE A N 1
ATOM 1737 C CA . PHE A 1 223 ? -20.167 10.179 18.018 1.00 48.38 223 PHE A CA 1
ATOM 1738 C C . PHE A 1 223 ? -20.403 8.712 18.359 1.00 48.38 223 PHE A C 1
ATOM 1740 O O . PHE A 1 223 ? -20.391 8.396 19.539 1.00 48.38 223 PHE A O 1
ATOM 1747 N N . ASP A 1 224 ? -20.515 7.796 17.391 1.00 67.00 224 ASP A N 1
ATOM 1748 C CA . ASP A 1 224 ? -20.688 6.370 17.706 1.00 67.00 224 ASP A CA 1
ATOM 1749 C C . ASP A 1 224 ? -19.432 5.737 18.329 1.00 67.00 224 ASP A C 1
ATOM 1751 O O . ASP A 1 224 ? -19.543 4.955 19.276 1.00 67.00 224 ASP A O 1
ATOM 1755 N N . ARG A 1 225 ? -18.230 6.122 17.877 1.00 72.50 225 ARG A N 1
ATOM 1756 C CA . ARG A 1 225 ? -16.949 5.605 18.397 1.00 72.50 225 ARG A CA 1
ATOM 1757 C C . ARG A 1 225 ? -16.710 5.988 19.851 1.00 72.50 225 ARG A C 1
ATOM 1759 O O . ARG A 1 225 ? -16.490 5.116 20.695 1.00 72.50 225 ARG A O 1
ATOM 1766 N N . GLN A 1 226 ? -16.784 7.283 20.144 1.00 79.62 226 GLN A N 1
ATOM 1767 C CA . GLN A 1 226 ? -16.595 7.779 21.500 1.00 79.62 226 GLN A CA 1
ATOM 1768 C C . GLN A 1 226 ? -17.743 7.332 22.409 1.00 79.62 226 GLN A C 1
ATOM 1770 O O . GLN A 1 226 ? -17.512 6.978 23.563 1.00 79.62 226 GLN A O 1
ATOM 1775 N N . LYS A 1 227 ? -18.973 7.254 21.887 1.00 82.31 227 LYS A N 1
ATOM 1776 C CA . LYS A 1 227 ? -20.131 6.742 22.628 1.00 82.31 227 LYS A CA 1
ATOM 1777 C C . LYS A 1 227 ? -19.921 5.322 23.125 1.00 82.31 227 LYS A C 1
ATOM 1779 O O . LYS A 1 227 ? -20.322 5.043 24.246 1.00 82.31 227 LYS A O 1
ATOM 1784 N N . ARG A 1 228 ? -19.267 4.435 22.371 1.00 79.56 228 ARG A N 1
ATOM 1785 C CA . ARG A 1 228 ? -19.000 3.076 22.862 1.00 79.56 228 ARG A CA 1
ATOM 1786 C C . ARG A 1 228 ? -17.964 3.022 23.964 1.00 79.56 228 ARG A C 1
ATOM 1788 O O . ARG A 1 228 ? -18.122 2.229 24.886 1.00 79.56 228 ARG A O 1
ATOM 1795 N N . ILE A 1 229 ? -16.925 3.849 23.883 1.00 86.12 229 ILE A N 1
ATOM 1796 C CA . ILE A 1 229 ? -15.988 4.000 25.000 1.00 86.12 229 ILE A CA 1
ATOM 1797 C C . ILE A 1 229 ? -16.742 4.514 26.223 1.00 86.12 229 ILE A C 1
ATOM 1799 O O . ILE A 1 229 ? -16.609 3.926 27.289 1.00 86.12 229 ILE A O 1
ATOM 1803 N N . ASN A 1 230 ? -17.602 5.519 26.053 1.00 88.38 230 ASN A N 1
ATOM 1804 C CA . ASN A 1 230 ? -18.426 6.053 27.136 1.00 88.38 230 ASN A CA 1
ATOM 1805 C C . ASN A 1 230 ? -19.406 5.000 27.691 1.00 88.38 230 ASN A C 1
ATOM 1807 O O . ASN A 1 230 ? -19.642 4.952 28.893 1.00 88.38 230 ASN A O 1
ATOM 1811 N N . GLU A 1 231 ? -19.962 4.134 26.841 1.00 85.81 231 GLU A N 1
ATOM 1812 C CA . GLU A 1 231 ? -20.838 3.035 27.253 1.00 85.81 231 GLU A CA 1
ATOM 1813 C C . GLU A 1 231 ? -20.066 1.958 28.023 1.00 85.81 231 GLU A C 1
ATOM 1815 O O . GLU A 1 231 ? -20.547 1.475 29.043 1.00 85.81 231 GLU A O 1
ATOM 1820 N N . LEU A 1 232 ? -18.856 1.603 27.581 1.00 86.56 232 LEU A N 1
ATOM 1821 C CA . LEU A 1 232 ? -17.971 0.713 28.333 1.00 86.56 232 LEU A CA 1
ATOM 1822 C C . LEU A 1 232 ? -17.553 1.343 29.664 1.00 86.56 232 LEU A C 1
ATOM 1824 O O . LEU A 1 232 ? -17.532 0.646 30.670 1.00 86.56 232 LEU A O 1
ATOM 1828 N N . ASP A 1 233 ? -17.270 2.645 29.688 1.00 94.00 233 ASP A N 1
ATOM 1829 C CA . ASP A 1 233 ? -16.969 3.387 30.915 1.00 94.00 233 ASP A CA 1
ATOM 1830 C C . ASP A 1 233 ? -18.157 3.359 31.883 1.00 94.00 233 ASP A C 1
ATOM 1832 O O . ASP A 1 233 ? -17.971 3.101 33.074 1.00 94.00 233 ASP A O 1
ATOM 1836 N N . TRP A 1 234 ? -19.380 3.526 31.374 1.00 93.25 234 TRP A N 1
ATOM 1837 C CA . TRP A 1 234 ? -20.601 3.375 32.161 1.00 93.25 234 TRP A CA 1
ATOM 1838 C C . TRP A 1 234 ? -20.777 1.942 32.684 1.00 93.25 234 TRP A C 1
ATOM 1840 O O . TRP A 1 234 ? -21.012 1.766 33.873 1.00 93.25 234 TRP A O 1
ATOM 1850 N N . GLN A 1 235 ? -20.583 0.914 31.850 1.00 89.69 235 GLN A N 1
ATOM 1851 C CA . GLN A 1 235 ? -20.663 -0.496 32.270 1.00 89.69 235 GLN A CA 1
ATOM 1852 C C . GLN A 1 235 ? -19.610 -0.849 33.328 1.00 89.69 235 GLN A C 1
ATOM 1854 O O . GLN A 1 235 ? -19.894 -1.573 34.277 1.00 89.69 235 GLN A O 1
ATOM 1859 N N . ILE A 1 236 ? -18.386 -0.339 33.182 1.00 92.81 236 ILE A N 1
ATOM 1860 C CA . ILE A 1 236 ? -17.308 -0.501 34.164 1.00 92.81 236 ILE A CA 1
ATOM 1861 C C . ILE A 1 236 ? -17.706 0.155 35.491 1.00 92.81 236 ILE A C 1
ATOM 1863 O O . ILE A 1 236 ? -17.498 -0.439 36.550 1.00 92.81 236 ILE A O 1
ATOM 1867 N N . ALA A 1 237 ? -18.277 1.363 35.450 1.00 94.50 237 ALA A N 1
ATOM 1868 C CA . ALA A 1 237 ? -18.754 2.060 36.640 1.00 94.50 237 ALA A CA 1
ATOM 1869 C C . ALA A 1 237 ? -19.918 1.317 37.316 1.00 94.50 237 ALA A C 1
ATOM 1871 O O . ALA A 1 237 ? -19.890 1.140 38.532 1.00 94.50 237 ALA A O 1
ATOM 1872 N N . ASP A 1 238 ? -20.883 0.824 36.538 1.00 92.62 238 ASP A N 1
ATOM 1873 C CA . ASP A 1 238 ? -22.023 0.038 37.020 1.00 92.62 238 ASP A CA 1
ATOM 1874 C C . ASP A 1 238 ? -21.570 -1.269 37.691 1.00 92.62 238 ASP A C 1
ATOM 1876 O O . ASP A 1 238 ? -21.922 -1.536 38.839 1.00 92.62 238 ASP A O 1
ATOM 1880 N N . LEU A 1 239 ? -20.681 -2.036 37.047 1.00 90.81 239 LEU A N 1
ATOM 1881 C CA . LEU A 1 239 ? -20.108 -3.256 37.627 1.00 90.81 239 LEU A CA 1
ATOM 1882 C C . LEU A 1 239 ? -19.381 -2.980 38.949 1.00 90.81 239 LEU A C 1
ATOM 1884 O O . LEU A 1 239 ? -19.539 -3.735 39.908 1.00 90.81 239 LEU A O 1
ATOM 1888 N N . ARG A 1 240 ? -18.600 -1.895 39.025 1.00 96.94 240 ARG A N 1
ATOM 1889 C CA . ARG A 1 240 ? -17.936 -1.486 40.273 1.00 96.94 240 ARG A CA 1
ATOM 1890 C C . ARG A 1 240 ? -18.957 -1.123 41.352 1.00 96.94 240 ARG A C 1
ATOM 1892 O O . ARG A 1 240 ? -18.814 -1.592 42.478 1.00 96.94 240 ARG A O 1
ATOM 1899 N N . GLY A 1 241 ? -20.006 -0.381 40.999 1.00 94.75 241 GLY A N 1
ATOM 1900 C CA . GLY A 1 241 ? -21.104 -0.042 41.905 1.00 94.75 241 GLY A CA 1
ATOM 1901 C C . GLY A 1 241 ? -21.815 -1.281 42.457 1.00 94.75 241 GLY A C 1
ATOM 1902 O O . GLY A 1 241 ? -21.999 -1.396 43.667 1.00 94.75 241 GLY A O 1
ATOM 1903 N N . GLN A 1 242 ? -22.128 -2.264 41.610 1.00 92.25 242 GLN A N 1
ATOM 1904 C CA . GLN A 1 242 ? -22.725 -3.536 42.038 1.00 92.25 242 GLN A CA 1
ATOM 1905 C C . GLN A 1 242 ? -21.798 -4.328 42.972 1.00 92.25 242 GLN A C 1
ATOM 1907 O O . GLN A 1 242 ? -22.252 -4.891 43.967 1.00 92.25 242 GLN A O 1
ATOM 1912 N N . MET A 1 243 ? -20.489 -4.344 42.696 1.00 95.19 243 MET A N 1
ATOM 1913 C CA . MET A 1 243 ? -19.493 -4.990 43.562 1.00 95.19 243 MET A CA 1
ATOM 1914 C C . MET A 1 243 ? -19.357 -4.308 44.933 1.00 95.19 243 MET A C 1
ATOM 1916 O O . MET A 1 243 ? -19.011 -4.979 45.909 1.00 95.19 243 MET A O 1
ATOM 1920 N N . GLU A 1 244 ? -19.590 -2.996 45.016 1.00 96.00 244 GLU A N 1
ATOM 1921 C CA . GLU A 1 244 ? -19.606 -2.231 46.270 1.00 96.00 244 GLU A CA 1
ATOM 1922 C C . GLU A 1 244 ? -20.896 -2.464 47.063 1.00 96.00 244 GLU A C 1
ATOM 1924 O O . GLU A 1 244 ? -20.838 -2.704 48.269 1.00 96.00 244 GLU A O 1
ATOM 1929 N N . GLN A 1 245 ? -22.048 -2.452 46.388 1.00 95.75 245 GLN A N 1
ATOM 1930 C CA . GLN A 1 245 ? -23.359 -2.687 47.000 1.00 95.75 245 GLN A CA 1
ATOM 1931 C C . GLN A 1 245 ? -23.533 -4.137 47.465 1.00 95.75 245 GLN A C 1
ATOM 1933 O O . GLN A 1 245 ? -24.172 -4.391 48.486 1.00 95.75 245 GLN A O 1
ATOM 1938 N N . GLN A 1 246 ? -22.954 -5.098 46.739 1.00 95.81 246 GLN A N 1
ATOM 1939 C CA . GLN A 1 246 ? -23.118 -6.526 47.000 1.00 95.81 246 GLN A CA 1
ATOM 1940 C C . GLN A 1 246 ? -21.768 -7.259 47.067 1.00 95.81 246 GLN A C 1
ATOM 1942 O O . GLN A 1 246 ? -21.369 -7.933 46.112 1.00 95.81 246 GLN A O 1
ATOM 1947 N N . PRO A 1 247 ? -21.078 -7.243 48.225 1.00 95.31 247 PRO A N 1
ATOM 1948 C CA . PRO A 1 247 ? -19.761 -7.867 48.376 1.00 95.31 247 PRO A CA 1
ATOM 1949 C C . PRO A 1 247 ? -19.724 -9.361 48.023 1.00 95.31 247 PRO A C 1
ATOM 1951 O O . PRO A 1 247 ? -18.707 -9.851 47.539 1.00 95.31 247 PRO A O 1
ATOM 1954 N N . ARG A 1 248 ? -20.839 -10.085 48.204 1.00 94.38 248 ARG A N 1
ATOM 1955 C CA . ARG A 1 248 ? -20.970 -11.508 47.832 1.00 94.38 248 ARG A CA 1
ATOM 1956 C C . ARG A 1 248 ? -20.860 -11.772 46.324 1.00 94.38 248 ARG A C 1
ATOM 1958 O O . ARG A 1 248 ? -20.523 -12.883 45.937 1.00 94.38 248 ARG A O 1
ATOM 1965 N N . LEU A 1 249 ? -21.137 -10.774 45.478 1.00 89.44 249 LEU A N 1
ATOM 1966 C CA . LEU A 1 249 ? -21.025 -10.880 44.019 1.00 89.44 249 LEU A CA 1
ATOM 1967 C C . LEU A 1 249 ? -19.635 -10.490 43.502 1.00 89.44 249 LEU A C 1
ATOM 1969 O O . LEU A 1 249 ? -19.350 -10.677 42.320 1.00 89.44 249 LEU A O 1
ATOM 1973 N N . ARG A 1 250 ? -18.749 -9.975 44.366 1.00 94.62 250 ARG A N 1
ATOM 1974 C CA . ARG A 1 250 ? -17.434 -9.450 43.978 1.00 94.62 250 ARG A CA 1
ATOM 1975 C C . ARG A 1 250 ? -16.612 -10.458 43.174 1.00 94.62 250 ARG A C 1
ATOM 1977 O O . ARG A 1 250 ? -16.120 -10.109 42.105 1.00 94.62 250 ARG A O 1
ATOM 1984 N N . ASP A 1 251 ? -16.504 -11.696 43.648 1.00 92.56 251 ASP A N 1
ATOM 1985 C CA . ASP A 1 251 ? -15.680 -12.720 42.991 1.00 92.56 251 ASP A CA 1
ATOM 1986 C C . ASP A 1 251 ? -16.257 -13.149 41.633 1.00 92.56 251 ASP A C 1
ATOM 1988 O O . ASP A 1 251 ? -15.512 -13.448 40.700 1.00 92.56 251 ASP A O 1
ATOM 1992 N N . ALA A 1 252 ? -17.586 -13.118 41.493 1.00 86.81 252 ALA A N 1
ATOM 1993 C CA . ALA A 1 252 ? -18.283 -13.450 40.254 1.00 86.81 252 ALA A CA 1
ATOM 1994 C C . ALA A 1 252 ? -18.189 -12.328 39.201 1.00 86.81 252 ALA A C 1
ATOM 1996 O O . ALA A 1 252 ? -18.062 -12.611 38.008 1.00 86.81 252 ALA A O 1
ATOM 1997 N N . LEU A 1 253 ? -18.228 -11.060 39.629 1.00 88.62 253 LEU A N 1
ATOM 1998 C CA . LEU A 1 253 ? -18.179 -9.887 38.746 1.00 88.62 253 LEU A CA 1
ATOM 1999 C C . LEU A 1 253 ? -16.749 -9.460 38.379 1.00 88.62 253 LEU A C 1
ATOM 2001 O O . LEU A 1 253 ? -16.539 -8.904 37.301 1.00 88.62 253 LEU A O 1
ATOM 2005 N N . ALA A 1 254 ? -15.750 -9.767 39.213 1.00 93.06 254 ALA A N 1
ATOM 2006 C CA . ALA A 1 254 ? -14.340 -9.452 38.963 1.00 93.06 254 ALA A CA 1
ATOM 2007 C C . ALA A 1 254 ? -13.818 -9.845 37.559 1.00 93.06 254 ALA A C 1
ATOM 2009 O O . ALA A 1 254 ? -13.184 -9.004 36.912 1.00 93.06 254 ALA A O 1
ATOM 2010 N N . PRO A 1 255 ? -14.064 -11.064 37.028 1.00 85.56 255 PRO A N 1
ATOM 2011 C CA . PRO A 1 255 ? -13.616 -11.412 35.678 1.00 85.56 255 PRO A CA 1
ATOM 2012 C C . PRO A 1 255 ? -14.321 -10.599 34.580 1.00 85.56 255 PRO A C 1
ATOM 2014 O O . PRO A 1 255 ? -13.686 -10.266 33.579 1.00 85.56 255 PRO A O 1
ATOM 2017 N N . LEU A 1 256 ? -15.599 -10.245 34.765 1.00 82.00 256 LEU A N 1
ATOM 2018 C CA . LEU A 1 256 ? -16.354 -9.425 33.810 1.00 82.00 256 LEU A CA 1
ATOM 2019 C C . LEU A 1 256 ? -15.841 -7.985 33.785 1.00 82.00 256 LEU A C 1
ATOM 2021 O O . LEU A 1 256 ? -15.638 -7.436 32.704 1.00 82.00 256 LEU A O 1
ATOM 2025 N N . LEU A 1 257 ? -15.567 -7.408 34.958 1.00 91.12 257 LEU A N 1
ATOM 2026 C CA . LEU A 1 257 ? -14.959 -6.08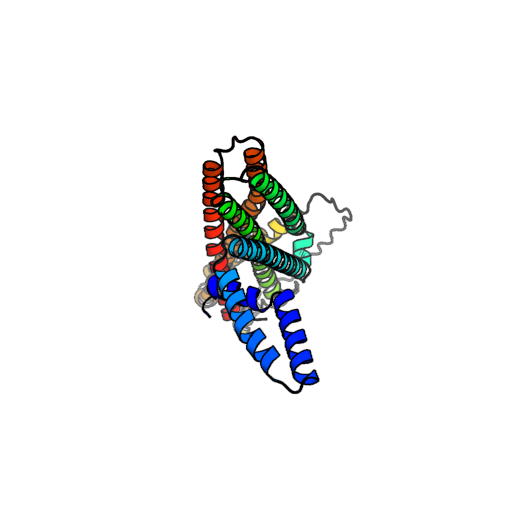5 35.079 1.00 91.12 257 LEU A CA 1
ATOM 2027 C C . LEU A 1 257 ? -13.604 -6.043 34.366 1.00 91.12 257 LEU A C 1
ATOM 2029 O O . LEU A 1 257 ? -13.377 -5.176 33.526 1.00 91.12 257 LEU A O 1
ATOM 2033 N N . LYS A 1 258 ? -12.737 -7.030 34.626 1.00 89.31 258 LYS A N 1
ATOM 2034 C CA . LYS A 1 258 ? -11.428 -7.134 33.968 1.00 89.31 258 LYS A CA 1
ATOM 2035 C C . LYS A 1 258 ? -11.558 -7.220 32.446 1.00 89.31 258 LYS A C 1
ATOM 2037 O O . LYS A 1 258 ? -10.795 -6.578 31.728 1.00 89.31 258 LYS A O 1
ATOM 2042 N N . LEU A 1 259 ? -12.521 -7.996 31.946 1.00 82.56 259 LEU A N 1
ATOM 2043 C CA . LEU A 1 259 ? -12.783 -8.099 30.511 1.00 82.56 259 LEU A CA 1
ATOM 2044 C C . LEU A 1 259 ? -13.271 -6.764 29.928 1.00 82.56 259 LEU A C 1
ATOM 2046 O O . LEU A 1 259 ? -12.800 -6.363 28.867 1.00 82.56 259 LEU A O 1
ATOM 2050 N N . ALA A 1 260 ? -14.183 -6.066 30.608 1.00 83.19 260 ALA A N 1
ATOM 2051 C CA . ALA A 1 260 ? -14.686 -4.763 30.172 1.00 83.19 260 ALA A CA 1
ATOM 2052 C C . ALA A 1 260 ? -13.570 -3.705 30.136 1.00 83.19 260 ALA A C 1
ATOM 2054 O O . ALA A 1 260 ? -13.438 -2.988 29.145 1.00 83.19 260 ALA A O 1
ATOM 2055 N N . GLU A 1 261 ? -12.708 -3.662 31.155 1.00 89.31 261 GLU A N 1
ATOM 2056 C CA . GLU A 1 261 ? -11.535 -2.780 31.210 1.00 89.31 261 GLU A CA 1
ATOM 2057 C C . GLU A 1 261 ? -10.541 -3.069 30.077 1.00 89.31 261 GLU A C 1
ATOM 2059 O O . GLU A 1 261 ? -10.059 -2.142 29.422 1.00 89.31 261 GLU A O 1
ATOM 2064 N N . GLN A 1 262 ? -10.270 -4.348 29.794 1.00 86.06 262 GLN A N 1
ATOM 2065 C CA . GLN A 1 262 ? -9.421 -4.759 28.673 1.00 86.06 262 GLN A CA 1
ATOM 2066 C C . GLN A 1 262 ? -10.022 -4.348 27.324 1.00 86.06 262 GLN A C 1
ATOM 2068 O O . GLN A 1 262 ? -9.314 -3.800 26.478 1.00 86.06 262 GLN A O 1
ATOM 2073 N N . GLN A 1 263 ? -11.329 -4.553 27.133 1.00 82.75 263 GLN A N 1
ATOM 2074 C CA . GLN A 1 263 ? -12.033 -4.128 25.922 1.00 82.75 263 GLN A CA 1
ATOM 2075 C C . GLN A 1 263 ? -11.957 -2.611 25.747 1.00 82.75 263 GLN A C 1
ATOM 2077 O O . GLN A 1 263 ? -11.553 -2.139 24.685 1.00 82.75 263 GLN A O 1
ATOM 2082 N N . ARG A 1 264 ? -12.236 -1.846 26.803 1.00 87.94 264 ARG A N 1
ATOM 2083 C CA . ARG A 1 264 ? -12.156 -0.383 26.803 1.00 87.94 264 ARG A CA 1
ATOM 2084 C C . ARG A 1 264 ? -10.755 0.121 26.461 1.00 87.94 264 ARG A C 1
ATOM 2086 O O . ARG A 1 264 ? -10.617 0.991 25.605 1.00 87.94 264 ARG A O 1
ATOM 2093 N N . ALA A 1 265 ? -9.715 -0.458 27.063 1.00 88.12 265 ALA A N 1
ATOM 2094 C CA . ALA A 1 265 ? -8.327 -0.120 26.753 1.00 88.12 265 ALA A CA 1
ATOM 2095 C C . ALA A 1 265 ? -7.969 -0.430 25.289 1.00 88.12 265 ALA A C 1
ATOM 2097 O O . ALA A 1 265 ? -7.375 0.409 24.614 1.00 88.12 265 ALA A O 1
ATOM 2098 N N . SER A 1 266 ? -8.372 -1.598 24.778 1.00 82.12 266 SER A N 1
ATOM 2099 C CA . SER A 1 266 ? -8.113 -1.984 23.386 1.00 82.12 266 SER A CA 1
ATOM 2100 C C . SER A 1 266 ? -8.816 -1.065 22.379 1.00 82.12 266 SER A C 1
ATOM 2102 O O . SER A 1 266 ? -8.200 -0.647 21.399 1.00 82.12 266 SER A O 1
ATOM 2104 N N . MET A 1 267 ? -10.069 -0.676 22.643 1.00 83.19 267 MET A N 1
ATOM 2105 C CA . MET A 1 267 ? -10.822 0.237 21.779 1.00 83.19 267 MET A CA 1
ATOM 2106 C C . MET A 1 267 ? -10.229 1.646 21.796 1.00 83.19 267 MET A C 1
ATOM 2108 O O . MET A 1 267 ? -10.057 2.233 20.732 1.00 83.19 267 MET A O 1
ATOM 2112 N N . ALA A 1 268 ? -9.851 2.161 22.970 1.00 87.81 268 ALA A N 1
ATOM 2113 C CA . ALA A 1 268 ? -9.190 3.459 23.086 1.00 87.81 268 ALA A CA 1
ATOM 2114 C C . ALA A 1 268 ? -7.872 3.503 22.294 1.00 87.81 268 ALA A C 1
ATOM 2116 O O . ALA A 1 268 ? -7.631 4.453 21.555 1.00 87.81 268 ALA A O 1
ATOM 2117 N N . GLN A 1 269 ? -7.059 2.443 22.373 1.00 84.81 269 GLN A N 1
ATOM 2118 C CA . GLN A 1 269 ? -5.840 2.323 21.567 1.00 84.81 269 GLN A CA 1
ATOM 2119 C C . GLN A 1 269 ? -6.131 2.258 20.062 1.00 84.81 269 GLN A C 1
ATOM 2121 O O . GLN A 1 269 ? -5.373 2.811 19.271 1.00 84.81 269 GLN A O 1
ATOM 2126 N N . CYS A 1 270 ? -7.206 1.584 19.643 1.00 83.12 270 CYS A N 1
ATOM 2127 C CA . CYS A 1 270 ? -7.594 1.548 18.232 1.00 83.12 270 CYS A CA 1
ATOM 2128 C C . CYS A 1 270 ? -8.026 2.928 17.719 1.00 83.12 270 CYS A C 1
ATOM 2130 O O . CYS A 1 270 ? -7.683 3.271 16.592 1.00 83.12 270 CYS A O 1
ATOM 2132 N N . LEU A 1 271 ? -8.738 3.721 18.530 1.00 83.94 271 LEU A N 1
ATOM 2133 C CA . LEU A 1 271 ? -9.162 5.072 18.151 1.00 83.94 271 LEU A CA 1
ATOM 2134 C C . LEU A 1 271 ? -7.996 6.057 18.062 1.00 83.94 271 LEU A C 1
ATOM 2136 O O . LEU A 1 271 ? -7.872 6.725 17.042 1.00 83.94 271 LEU A O 1
ATOM 2140 N N . ASP A 1 272 ? -7.115 6.096 19.067 1.00 86.69 272 ASP A N 1
ATOM 2141 C CA . ASP A 1 272 ? -5.903 6.935 19.030 1.00 86.69 272 ASP A CA 1
ATOM 2142 C C . ASP A 1 272 ? -5.049 6.619 17.790 1.00 86.69 272 ASP A C 1
ATOM 2144 O O . ASP A 1 272 ? -4.523 7.509 17.125 1.00 86.69 272 ASP A O 1
ATOM 2148 N N . ARG A 1 273 ? -4.965 5.341 17.407 1.00 83.25 273 ARG A N 1
ATOM 2149 C CA . ARG A 1 273 ? -4.264 4.938 16.185 1.00 83.25 273 ARG A CA 1
ATOM 2150 C C . ARG A 1 273 ? -5.010 5.317 14.904 1.00 83.25 273 ARG A C 1
ATOM 2152 O O . ARG A 1 273 ? -4.350 5.758 13.967 1.00 83.25 273 ARG A O 1
ATOM 2159 N N . ASP A 1 274 ? -6.337 5.168 14.841 1.00 84.94 274 ASP A N 1
ATOM 2160 C CA . ASP A 1 274 ? -7.134 5.626 13.687 1.00 84.94 274 ASP A CA 1
ATOM 2161 C C . ASP A 1 274 ? -6.954 7.128 13.455 1.00 84.94 274 ASP A C 1
ATOM 2163 O O . ASP A 1 274 ? -6.758 7.545 12.317 1.00 84.94 274 ASP A O 1
ATOM 2167 N N . GLU A 1 275 ? -6.950 7.923 14.527 1.00 85.75 275 GLU A N 1
ATOM 2168 C CA . GLU A 1 275 ? -6.741 9.370 14.470 1.00 85.75 275 GLU A CA 1
ATOM 2169 C C . GLU A 1 275 ? -5.349 9.718 13.929 1.00 85.75 275 GLU A C 1
ATOM 2171 O O . GLU A 1 275 ? -5.223 10.528 13.010 1.00 85.75 275 GLU A O 1
ATOM 2176 N N . ARG A 1 276 ? -4.294 9.040 14.403 1.00 86.50 276 ARG A N 1
ATOM 2177 C CA . ARG A 1 276 ? -2.936 9.218 13.856 1.00 86.50 276 ARG A CA 1
ATOM 2178 C C . ARG A 1 276 ? -2.853 8.856 12.376 1.00 86.50 276 ARG A C 1
ATOM 2180 O O . ARG A 1 276 ? -2.245 9.599 11.611 1.00 86.50 276 ARG A O 1
ATOM 2187 N N . ILE A 1 277 ? -3.467 7.744 11.967 1.00 86.44 277 ILE A N 1
ATOM 2188 C CA . ILE A 1 277 ? -3.513 7.333 10.556 1.00 86.44 277 ILE A CA 1
ATOM 2189 C C . ILE A 1 277 ? -4.269 8.378 9.727 1.00 86.44 277 ILE A C 1
ATOM 2191 O O . ILE A 1 277 ? -3.817 8.734 8.641 1.00 86.44 277 ILE A O 1
ATOM 2195 N N . ALA A 1 278 ? -5.387 8.904 10.230 1.00 86.44 278 ALA A N 1
ATOM 2196 C CA . ALA A 1 278 ? -6.159 9.943 9.554 1.00 86.44 278 ALA A CA 1
ATOM 2197 C C . ALA A 1 278 ? -5.325 11.215 9.330 1.00 86.44 278 ALA A C 1
ATOM 2199 O O . ALA A 1 278 ? -5.222 11.681 8.196 1.00 86.44 278 ALA A O 1
ATOM 2200 N N . LEU A 1 279 ? -4.654 11.710 10.375 1.00 87.00 279 LEU A N 1
ATOM 2201 C CA . LEU A 1 279 ? -3.765 12.875 10.294 1.00 87.00 279 LEU A CA 1
ATOM 2202 C C . LEU A 1 279 ? -2.630 12.665 9.283 1.00 87.00 279 LEU A C 1
ATOM 2204 O O . LEU A 1 279 ? -2.273 13.568 8.523 1.00 87.00 279 LEU A O 1
ATOM 2208 N N . GLN A 1 280 ? -2.069 11.458 9.236 1.00 87.88 280 GLN A N 1
ATOM 2209 C CA . GLN A 1 280 ? -1.041 11.130 8.256 1.00 87.88 280 GLN A CA 1
ATOM 2210 C C . GLN A 1 280 ? -1.583 11.125 6.835 1.00 87.88 280 GLN A C 1
ATOM 2212 O O . GLN A 1 280 ? -0.985 11.768 5.978 1.00 87.88 280 GLN A O 1
ATOM 2217 N N . LEU A 1 281 ? -2.718 10.468 6.585 1.00 90.06 281 LEU A N 1
ATOM 2218 C CA . LEU A 1 281 ? -3.364 10.438 5.268 1.00 90.06 281 LEU A CA 1
ATOM 2219 C C . LEU A 1 281 ? -3.673 11.849 4.743 1.00 90.06 281 LEU A C 1
ATOM 2221 O O . LEU A 1 281 ? -3.572 12.086 3.541 1.00 90.06 281 LEU A O 1
ATOM 2225 N N . GLU A 1 282 ? -3.995 12.799 5.622 1.00 89.75 282 GLU A N 1
ATOM 2226 C CA . GLU A 1 282 ? -4.184 14.214 5.268 1.00 89.75 282 GLU A CA 1
ATOM 2227 C C . GLU A 1 282 ? -2.882 14.955 4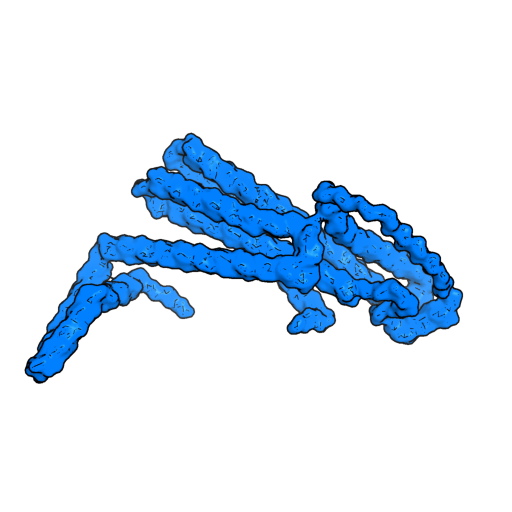.933 1.00 89.75 282 GLU A C 1
ATOM 2229 O O . GLU A 1 282 ? -2.901 15.966 4.229 1.00 89.75 282 GLU A O 1
ATOM 2234 N N . THR A 1 283 ? -1.741 14.459 5.410 1.00 90.56 283 THR A N 1
ATOM 2235 C CA . THR A 1 283 ? -0.429 15.080 5.185 1.00 90.56 283 THR A CA 1
ATOM 2236 C C . THR A 1 283 ? 0.141 14.740 3.804 1.00 90.56 283 THR A C 1
ATOM 2238 O O . THR A 1 283 ? 0.846 15.566 3.222 1.00 90.56 283 THR A O 1
ATOM 2241 N N . TYR A 1 284 ? -0.197 13.575 3.233 1.00 91.19 284 TYR A N 1
ATOM 2242 C CA . TYR A 1 284 ? 0.346 13.125 1.941 1.00 91.19 284 TYR A CA 1
ATOM 2243 C C . TYR A 1 284 ? 0.107 14.110 0.786 1.00 91.19 284 TYR A C 1
ATOM 2245 O O . TYR A 1 284 ? 1.091 14.480 0.145 1.00 91.19 284 TYR A O 1
ATOM 2253 N N . PRO A 1 285 ? -1.125 14.593 0.515 1.00 92.69 285 PRO A N 1
ATOM 2254 C CA . PRO A 1 285 ? -1.350 15.540 -0.582 1.00 92.69 285 PRO A CA 1
ATOM 2255 C C . PRO A 1 285 ? -0.498 16.805 -0.448 1.00 92.69 285 PRO A C 1
ATOM 2257 O O . PRO A 1 285 ? 0.184 17.201 -1.388 1.00 92.69 285 PRO A O 1
ATOM 2260 N N . ARG A 1 286 ? -0.428 17.367 0.768 1.00 92.12 286 ARG A N 1
ATOM 2261 C CA . ARG A 1 286 ? 0.373 18.567 1.058 1.00 92.12 286 ARG A CA 1
ATOM 2262 C C . ARG A 1 286 ? 1.855 18.351 0.786 1.00 92.12 286 ARG A C 1
ATOM 2264 O O . ARG A 1 286 ? 2.534 19.260 0.319 1.00 92.12 286 ARG A O 1
ATOM 2271 N N . MET A 1 287 ? 2.361 17.161 1.093 1.00 90.25 287 MET A N 1
ATOM 2272 C CA . MET A 1 287 ? 3.742 16.807 0.806 1.00 90.25 287 MET A CA 1
ATOM 2273 C C . MET A 1 287 ? 3.984 16.707 -0.702 1.00 90.25 287 MET A C 1
ATOM 2275 O O . MET A 1 287 ? 4.950 17.288 -1.179 1.00 90.25 287 MET A O 1
ATOM 2279 N N . PHE A 1 288 ? 3.126 16.024 -1.463 1.00 92.44 288 PHE A N 1
ATOM 2280 C CA . PHE A 1 288 ? 3.280 15.943 -2.921 1.00 92.44 288 PHE A CA 1
ATOM 2281 C C . PHE A 1 288 ? 3.230 17.331 -3.573 1.00 92.44 288 PHE A C 1
ATOM 2283 O O . PHE A 1 288 ? 4.065 17.636 -4.425 1.00 92.44 288 PHE A O 1
ATOM 2290 N N . ASP A 1 289 ? 2.338 18.208 -3.113 1.00 92.94 289 ASP A N 1
ATOM 2291 C CA . ASP A 1 289 ? 2.278 19.601 -3.565 1.00 92.94 289 ASP A CA 1
ATOM 2292 C C . ASP A 1 289 ? 3.556 20.379 -3.220 1.00 92.94 289 ASP A C 1
ATOM 2294 O O . ASP A 1 289 ? 4.074 21.133 -4.051 1.00 92.94 289 ASP A O 1
ATOM 2298 N N . LEU A 1 290 ? 4.099 20.187 -2.013 1.00 90.75 290 LEU A N 1
ATOM 2299 C CA . LEU A 1 290 ? 5.361 20.792 -1.585 1.00 90.75 290 LEU A CA 1
ATOM 2300 C C . LEU A 1 290 ? 6.530 20.306 -2.449 1.00 90.75 290 LEU A C 1
ATOM 2302 O O . LEU A 1 290 ? 7.318 21.129 -2.914 1.00 90.75 290 LEU A O 1
ATOM 2306 N N . LEU A 1 291 ? 6.631 18.996 -2.682 1.00 90.12 291 LEU A N 1
ATOM 2307 C CA . LEU A 1 291 ? 7.671 18.384 -3.509 1.00 90.12 291 LEU A CA 1
ATOM 2308 C C . LEU A 1 291 ? 7.593 18.897 -4.942 1.00 90.12 291 LEU A C 1
ATOM 2310 O O . LEU A 1 291 ? 8.602 19.342 -5.485 1.00 90.12 291 LEU A O 1
ATOM 2314 N N . TYR A 1 292 ? 6.394 18.916 -5.526 1.00 92.31 292 TYR A N 1
ATOM 2315 C CA . TYR A 1 292 ? 6.164 19.462 -6.858 1.00 92.31 292 TYR A CA 1
ATOM 2316 C C . TYR A 1 292 ? 6.556 20.941 -6.936 1.00 92.31 292 TYR A C 1
ATOM 2318 O O . TYR A 1 292 ? 7.321 21.341 -7.814 1.00 92.31 292 TYR A O 1
ATOM 2326 N N . THR A 1 293 ? 6.093 21.756 -5.985 1.00 91.88 293 THR A N 1
ATOM 2327 C CA . THR A 1 293 ? 6.395 23.193 -5.939 1.00 91.88 293 THR A CA 1
ATOM 2328 C C . THR A 1 293 ? 7.897 23.425 -5.826 1.00 91.88 293 THR A C 1
ATOM 2330 O O . THR A 1 293 ? 8.467 24.196 -6.597 1.00 91.88 293 THR A O 1
ATOM 2333 N N . ARG A 1 294 ? 8.575 22.718 -4.920 1.00 89.50 294 ARG A N 1
ATOM 2334 C CA . ARG A 1 294 ? 10.024 22.837 -4.745 1.00 89.50 294 ARG A CA 1
ATOM 2335 C C . ARG A 1 294 ? 10.784 22.372 -5.974 1.00 89.50 294 ARG A C 1
ATOM 2337 O O . ARG A 1 294 ? 11.657 23.100 -6.421 1.00 89.50 294 ARG A O 1
ATOM 2344 N N . LEU A 1 295 ? 10.426 21.238 -6.567 1.00 88.00 295 LEU A N 1
ATOM 2345 C CA . LEU A 1 295 ? 11.031 20.781 -7.817 1.00 88.00 295 LEU A CA 1
ATOM 2346 C C . LEU A 1 295 ? 10.831 21.782 -8.948 1.00 88.00 295 LEU A C 1
ATOM 2348 O O . LEU A 1 295 ? 11.756 22.008 -9.717 1.00 88.00 295 LEU A O 1
ATOM 2352 N N . SER A 1 296 ? 9.665 22.420 -9.036 1.00 89.88 296 SER A N 1
ATOM 2353 C CA . SER A 1 296 ? 9.398 23.423 -10.067 1.00 89.88 296 SER A CA 1
ATOM 2354 C C . SER A 1 296 ? 10.241 24.693 -9.886 1.00 89.88 296 SER A C 1
ATOM 2356 O O . SER A 1 296 ? 10.747 25.238 -10.868 1.00 89.88 296 SER A O 1
ATOM 2358 N N . LEU A 1 297 ? 10.462 25.129 -8.641 1.00 89.06 297 LEU A N 1
ATOM 2359 C CA . LEU A 1 297 ? 11.167 26.374 -8.316 1.00 89.06 297 LEU A CA 1
ATOM 2360 C C . LEU A 1 297 ? 12.681 26.211 -8.162 1.00 89.06 297 LEU A C 1
ATOM 2362 O O . LEU A 1 297 ? 13.424 27.177 -8.329 1.00 89.06 297 LEU A O 1
ATOM 2366 N N . ALA A 1 298 ? 13.149 25.023 -7.792 1.00 81.38 298 ALA A N 1
ATOM 2367 C CA . ALA A 1 298 ? 14.523 24.851 -7.369 1.00 81.38 298 ALA A CA 1
ATOM 2368 C C . ALA A 1 298 ? 15.523 24.851 -8.531 1.00 81.38 298 ALA A C 1
ATOM 2370 O O . ALA A 1 298 ? 15.207 24.473 -9.658 1.00 81.38 298 ALA A O 1
ATOM 2371 N N . GLN A 1 299 ? 16.759 25.255 -8.239 1.00 74.38 299 GLN A N 1
ATOM 2372 C CA . GLN A 1 299 ? 17.901 25.088 -9.140 1.00 74.38 299 GLN A CA 1
ATOM 2373 C C . GLN A 1 299 ? 18.348 23.611 -9.184 1.00 74.38 299 GLN A C 1
ATOM 2375 O O . GLN A 1 299 ? 18.034 22.861 -8.257 1.00 74.38 299 GLN A O 1
ATOM 2380 N N . PRO A 1 300 ? 19.081 23.168 -10.227 1.00 66.56 300 PRO A N 1
ATOM 2381 C CA . PRO A 1 300 ? 19.466 21.760 -10.433 1.00 66.56 300 PRO A CA 1
ATOM 2382 C C . PRO A 1 300 ? 20.206 21.081 -9.262 1.00 66.56 300 PRO A C 1
ATOM 2384 O O . PRO A 1 300 ? 20.291 19.859 -9.223 1.00 66.56 300 PRO A O 1
ATOM 2387 N N . THR A 1 301 ? 20.707 21.839 -8.285 1.00 67.25 301 THR A N 1
ATOM 2388 C CA . THR A 1 301 ? 21.379 21.338 -7.075 1.00 67.25 301 THR A CA 1
ATOM 2389 C C . THR A 1 301 ? 20.449 20.992 -5.905 1.00 67.25 301 THR A C 1
ATOM 2391 O O . THR A 1 301 ? 20.927 20.523 -4.878 1.00 67.25 301 THR A O 1
ATOM 2394 N N . ALA A 1 302 ? 19.132 21.185 -6.009 1.00 71.12 302 ALA A N 1
ATOM 2395 C CA . ALA A 1 302 ? 18.215 20.936 -4.887 1.00 71.12 302 ALA A CA 1
ATOM 2396 C C . ALA A 1 302 ? 17.801 19.470 -4.674 1.00 71.12 302 ALA A C 1
ATOM 2398 O O . ALA A 1 302 ? 17.005 19.195 -3.774 1.00 71.12 302 ALA A O 1
ATOM 2399 N N . GLY A 1 303 ? 18.334 18.538 -5.472 1.00 72.19 303 GLY A N 1
ATOM 2400 C CA . GLY A 1 303 ? 18.053 17.106 -5.332 1.00 72.19 303 GLY A CA 1
ATOM 2401 C C . GLY A 1 303 ? 18.352 16.579 -3.926 1.00 72.19 303 GLY A C 1
ATOM 2402 O O . GLY A 1 303 ? 17.536 15.853 -3.368 1.00 72.19 303 GLY A O 1
ATOM 2403 N N . ASP A 1 304 ? 19.447 17.028 -3.310 1.00 77.62 304 ASP A N 1
ATOM 2404 C CA . ASP A 1 304 ? 19.874 16.552 -1.985 1.00 77.62 304 ASP A CA 1
ATOM 2405 C C . ASP A 1 304 ? 18.918 16.988 -0.860 1.00 77.62 304 ASP A C 1
ATOM 2407 O O . ASP A 1 304 ? 18.632 16.229 0.071 1.00 77.62 304 ASP A O 1
ATOM 2411 N N . VAL A 1 305 ? 18.375 18.207 -0.961 1.00 78.81 305 VAL A N 1
ATOM 2412 C CA . VAL A 1 305 ? 17.408 18.735 0.016 1.00 78.81 305 VAL A CA 1
ATOM 2413 C C . VAL A 1 305 ? 16.092 17.970 -0.085 1.00 78.81 305 VAL A C 1
ATOM 2415 O O . VAL A 1 305 ? 15.536 17.563 0.931 1.00 78.81 305 VAL A O 1
ATOM 2418 N N . LEU A 1 306 ? 15.620 17.726 -1.309 1.00 80.19 306 LEU A N 1
ATOM 2419 C CA . LEU A 1 306 ? 14.400 16.957 -1.551 1.00 80.19 306 LEU A CA 1
ATOM 2420 C C . LEU A 1 306 ? 14.539 15.506 -1.098 1.00 80.19 306 LEU A C 1
ATOM 2422 O O . LEU A 1 306 ? 13.633 14.981 -0.461 1.00 80.19 306 LEU A O 1
ATOM 2426 N N . TYR A 1 307 ? 15.684 14.881 -1.372 1.00 82.94 307 TYR A N 1
ATOM 2427 C CA . TYR A 1 307 ? 15.966 13.522 -0.925 1.00 82.94 307 TYR A CA 1
ATOM 2428 C C . TYR A 1 307 ? 15.891 13.404 0.599 1.00 82.94 307 TYR A C 1
ATOM 2430 O O . TYR A 1 307 ? 15.283 12.469 1.117 1.00 82.94 307 TYR A O 1
ATOM 2438 N N . THR A 1 308 ? 16.454 14.374 1.325 1.00 86.81 308 THR A N 1
ATOM 2439 C CA . THR A 1 308 ? 16.429 14.375 2.796 1.00 86.81 308 THR A CA 1
ATOM 2440 C C . THR A 1 308 ? 14.997 14.469 3.325 1.00 86.81 308 THR A C 1
ATOM 2442 O O . THR A 1 308 ? 14.604 13.661 4.160 1.00 86.81 308 THR A O 1
ATOM 2445 N N . GLU A 1 309 ? 14.186 15.383 2.788 1.00 86.25 309 GLU A N 1
ATOM 2446 C CA . GLU A 1 309 ? 12.793 15.562 3.224 1.00 86.25 309 GLU A CA 1
ATOM 2447 C C . GLU A 1 309 ? 11.908 14.351 2.916 1.00 86.25 309 GLU A C 1
ATOM 2449 O O . GLU A 1 309 ? 11.105 13.938 3.755 1.00 86.25 309 GLU A O 1
ATOM 2454 N N . ILE A 1 310 ? 12.066 13.754 1.730 1.00 84.69 310 ILE A N 1
ATOM 2455 C CA . ILE A 1 310 ? 11.335 12.537 1.364 1.00 84.69 310 ILE A CA 1
ATOM 2456 C C . ILE A 1 310 ? 11.758 11.378 2.265 1.00 84.69 310 ILE A C 1
ATOM 2458 O O . ILE A 1 310 ? 10.900 10.624 2.720 1.00 84.69 310 ILE A O 1
ATOM 2462 N N . THR A 1 311 ? 13.053 11.255 2.562 1.00 86.94 311 THR A N 1
ATOM 2463 C CA . THR A 1 311 ? 13.577 10.190 3.426 1.00 86.94 311 THR A CA 1
ATOM 2464 C C . THR A 1 311 ? 13.050 10.324 4.855 1.00 86.94 311 THR A C 1
ATOM 2466 O O . THR A 1 311 ? 12.534 9.352 5.401 1.00 86.94 311 THR A O 1
ATOM 2469 N N . GLU A 1 312 ? 13.084 11.523 5.446 1.00 88.12 312 GLU A N 1
ATOM 2470 C CA . GLU A 1 312 ? 12.535 11.769 6.790 1.00 88.12 312 GLU A CA 1
ATOM 2471 C C . GLU A 1 312 ? 11.039 11.439 6.869 1.00 88.12 312 GLU A C 1
ATOM 2473 O O . GLU A 1 312 ? 10.569 10.835 7.840 1.00 88.12 312 GLU A O 1
ATOM 2478 N N . PHE A 1 313 ? 10.276 11.793 5.833 1.00 83.38 313 PHE A N 1
ATOM 2479 C CA . PHE A 1 313 ? 8.863 11.445 5.773 1.00 83.38 313 PHE A CA 1
ATOM 2480 C C . PHE A 1 313 ? 8.652 9.934 5.611 1.00 83.38 313 PHE A C 1
ATOM 2482 O O . PHE A 1 313 ? 7.836 9.349 6.328 1.00 83.38 313 PHE A O 1
ATOM 2489 N N . ALA A 1 314 ? 9.402 9.287 4.715 1.00 81.62 314 ALA A N 1
ATOM 2490 C CA . ALA A 1 314 ? 9.345 7.844 4.499 1.00 81.62 314 ALA A CA 1
ATOM 2491 C C . ALA A 1 314 ? 9.664 7.063 5.786 1.00 81.62 314 ALA A C 1
ATOM 2493 O O . ALA A 1 314 ? 8.980 6.085 6.099 1.00 81.62 314 ALA A O 1
ATOM 2494 N N . ASP A 1 315 ? 10.621 7.529 6.588 1.00 85.69 315 ASP A N 1
ATOM 2495 C CA . ASP A 1 315 ? 10.937 6.949 7.895 1.00 85.69 315 ASP A CA 1
ATOM 2496 C C . ASP A 1 315 ? 9.763 7.070 8.880 1.00 85.69 315 ASP A C 1
ATOM 2498 O O . ASP A 1 315 ? 9.423 6.107 9.583 1.00 85.69 315 ASP A O 1
ATOM 2502 N N . GLY A 1 316 ? 9.091 8.226 8.903 1.00 80.56 316 GLY A N 1
ATOM 2503 C CA . GLY A 1 316 ? 7.877 8.439 9.696 1.00 80.56 316 GLY A CA 1
ATOM 2504 C C . GLY A 1 316 ? 6.742 7.492 9.297 1.00 80.56 316 GLY A C 1
ATOM 2505 O O . GLY A 1 316 ? 6.069 6.913 10.153 1.00 80.56 316 GLY A O 1
ATOM 2506 N N . VAL A 1 317 ? 6.578 7.268 7.996 1.00 77.19 317 VAL A N 1
ATOM 2507 C CA . VAL A 1 317 ? 5.601 6.332 7.434 1.00 77.19 317 VAL A CA 1
ATOM 2508 C C . VAL A 1 317 ? 5.924 4.888 7.815 1.00 77.19 317 VAL A C 1
ATOM 2510 O O . VAL A 1 317 ? 5.043 4.172 8.297 1.00 77.19 317 VAL A O 1
ATOM 2513 N N . GLN A 1 318 ? 7.183 4.460 7.692 1.00 82.25 318 GLN A N 1
ATOM 2514 C CA . GLN A 1 318 ? 7.607 3.120 8.106 1.00 82.25 318 GLN A CA 1
ATOM 2515 C C . GLN A 1 318 ? 7.366 2.868 9.598 1.00 82.25 318 GLN A C 1
ATOM 2517 O O . GLN A 1 318 ? 7.002 1.758 9.993 1.00 82.25 318 GLN A O 1
ATOM 2522 N N . ALA A 1 319 ? 7.559 3.876 10.452 1.00 79.88 319 ALA A N 1
ATOM 2523 C CA . ALA A 1 319 ? 7.246 3.753 11.873 1.00 79.88 319 ALA A CA 1
ATOM 2524 C C . ALA A 1 319 ? 5.751 3.456 12.100 1.00 79.88 319 ALA A C 1
ATOM 2526 O O . ALA A 1 319 ? 5.391 2.644 12.962 1.00 79.88 319 ALA A O 1
ATOM 2527 N N . THR A 1 320 ? 4.870 4.047 11.291 1.00 73.50 320 THR A N 1
ATOM 2528 C CA . THR A 1 320 ? 3.436 3.741 11.339 1.00 73.50 320 THR A CA 1
ATOM 2529 C C . THR A 1 320 ? 3.110 2.377 10.763 1.00 73.50 320 THR A C 1
ATOM 2531 O O . THR A 1 320 ? 2.336 1.652 11.383 1.00 73.50 320 THR A O 1
ATOM 2534 N N . GLU A 1 321 ? 3.739 1.956 9.667 1.00 78.06 321 GLU A N 1
ATOM 2535 C CA . GLU A 1 321 ? 3.558 0.597 9.142 1.00 78.06 321 GLU A CA 1
ATOM 2536 C C . GLU A 1 321 ? 3.922 -0.475 10.178 1.00 78.06 321 GLU A C 1
ATOM 2538 O O . GLU A 1 321 ? 3.196 -1.455 10.349 1.00 78.06 321 GLU A O 1
ATOM 2543 N N . ARG A 1 322 ? 5.005 -0.275 10.941 1.00 83.12 322 ARG A N 1
ATOM 2544 C CA . ARG A 1 322 ? 5.360 -1.177 12.052 1.00 83.12 322 ARG A CA 1
ATOM 2545 C C . ARG A 1 322 ? 4.263 -1.220 13.116 1.00 83.12 322 ARG A C 1
ATOM 2547 O O . ARG A 1 322 ? 3.935 -2.294 13.615 1.00 83.12 322 ARG A O 1
ATOM 2554 N N . SER A 1 323 ? 3.667 -0.068 13.423 1.00 74.00 323 SER A N 1
ATOM 2555 C CA . SER A 1 323 ? 2.547 0.033 14.368 1.00 74.00 323 SER A CA 1
ATOM 2556 C C . SER A 1 323 ? 1.294 -0.680 13.843 1.00 74.00 323 SER A C 1
ATOM 2558 O O . SER A 1 323 ? 0.592 -1.343 14.602 1.00 74.00 323 SER A O 1
ATOM 2560 N N . VAL A 1 324 ? 1.027 -0.603 12.538 1.00 74.50 324 VAL A N 1
ATOM 2561 C CA . VAL A 1 324 ? -0.064 -1.327 11.868 1.00 74.50 324 VAL A CA 1
ATOM 2562 C C . VAL A 1 324 ? 0.149 -2.834 11.940 1.00 74.50 324 VAL A C 1
ATOM 2564 O O . VAL A 1 324 ? -0.778 -3.563 12.289 1.00 74.50 324 VAL A O 1
ATOM 2567 N N . ALA A 1 325 ? 1.354 -3.315 11.630 1.00 80.75 325 ALA A N 1
ATOM 2568 C CA . ALA A 1 325 ? 1.671 -4.739 11.696 1.00 80.75 325 ALA A CA 1
ATOM 2569 C C . ALA A 1 325 ? 1.460 -5.290 13.118 1.00 80.75 325 ALA A C 1
ATOM 2571 O O . ALA A 1 325 ? 0.972 -6.407 13.305 1.00 80.75 325 ALA A O 1
ATOM 2572 N N . GLU A 1 326 ? 1.759 -4.482 14.139 1.00 81.50 326 GLU A N 1
ATOM 2573 C CA . GLU A 1 326 ? 1.450 -4.816 15.525 1.00 81.50 326 GLU A CA 1
ATOM 2574 C C . GLU A 1 326 ? -0.063 -4.905 15.782 1.00 81.50 326 GLU A C 1
ATOM 2576 O O . GLU A 1 326 ? -0.507 -5.866 16.411 1.00 81.50 326 GLU A O 1
ATOM 2581 N N . ILE A 1 327 ? -0.868 -3.968 15.265 1.00 71.12 327 ILE A N 1
ATOM 2582 C CA . ILE A 1 327 ? -2.337 -4.035 15.356 1.00 71.12 327 ILE A CA 1
ATOM 2583 C C . ILE A 1 327 ? -2.853 -5.305 14.694 1.00 71.12 327 ILE A C 1
ATOM 2585 O O . ILE A 1 327 ? -3.612 -6.033 15.318 1.00 71.12 327 ILE A O 1
ATOM 2589 N N . GLN A 1 328 ? -2.428 -5.600 13.465 1.00 78.25 328 GLN A N 1
ATOM 2590 C CA . GLN A 1 328 ? -2.833 -6.808 12.743 1.00 78.25 328 GLN A CA 1
ATOM 2591 C C . GLN A 1 328 ? -2.555 -8.067 13.569 1.00 78.25 328 GLN A C 1
ATOM 2593 O O . GLN A 1 328 ? -3.408 -8.947 13.676 1.00 78.25 328 GLN A O 1
ATOM 2598 N N . ARG A 1 329 ? -1.395 -8.120 14.231 1.00 85.31 329 ARG A N 1
ATOM 2599 C CA . ARG A 1 329 ? -1.040 -9.211 15.142 1.00 85.31 329 ARG A CA 1
ATOM 2600 C C . ARG A 1 329 ? -1.958 -9.273 16.367 1.00 85.31 329 ARG A C 1
ATOM 2602 O O . ARG A 1 329 ? -2.371 -10.363 16.752 1.00 85.31 329 ARG A O 1
ATOM 2609 N N . LEU A 1 330 ? -2.264 -8.132 16.989 1.00 76.62 330 LEU A N 1
ATOM 2610 C CA . LEU A 1 330 ? -3.155 -8.055 18.154 1.00 76.62 330 LEU A CA 1
ATOM 2611 C C . LEU A 1 330 ? -4.597 -8.431 17.798 1.00 76.62 330 LEU A C 1
ATOM 2613 O O . LEU A 1 330 ? -5.241 -9.156 18.549 1.00 76.62 330 LEU A O 1
ATOM 2617 N N . VAL A 1 331 ? -5.077 -7.979 16.643 1.00 73.00 331 VAL A N 1
ATOM 2618 C CA . VAL A 1 331 ? -6.395 -8.305 16.097 1.00 73.00 331 VAL A CA 1
ATOM 2619 C C . VAL A 1 331 ? -6.487 -9.796 15.809 1.00 73.00 331 VAL A C 1
ATOM 2621 O O . VAL A 1 331 ? -7.399 -10.441 16.311 1.00 73.00 331 VAL A O 1
ATOM 2624 N N . GLY A 1 332 ? -5.504 -10.371 15.112 1.00 79.56 332 GLY A N 1
ATOM 2625 C CA . GLY A 1 332 ? -5.475 -11.813 14.861 1.00 79.56 332 GLY A CA 1
ATOM 2626 C C . GLY A 1 332 ? -5.430 -12.636 16.154 1.00 79.56 332 GLY A C 1
ATOM 2627 O O . GLY A 1 332 ? -6.091 -13.666 16.258 1.00 79.56 332 GLY A O 1
ATOM 2628 N N . ALA A 1 333 ? -4.710 -12.165 17.179 1.00 79.75 333 ALA A N 1
ATOM 2629 C CA . ALA A 1 333 ? -4.706 -12.804 18.496 1.00 79.75 333 ALA A CA 1
ATOM 2630 C C . ALA A 1 333 ? -6.075 -12.713 19.196 1.00 79.75 333 ALA A C 1
ATOM 2632 O O . ALA A 1 333 ? -6.522 -13.693 19.791 1.00 79.75 333 ALA A O 1
ATOM 2633 N N . PHE A 1 334 ? -6.749 -11.564 19.105 1.00 72.31 334 PHE A N 1
ATOM 2634 C CA . PHE A 1 334 ? -8.091 -11.357 19.649 1.00 72.31 334 PHE A CA 1
ATOM 2635 C C . PHE A 1 334 ? -9.134 -12.238 18.948 1.00 72.31 334 PHE A C 1
ATOM 2637 O O . PHE A 1 334 ? -9.914 -12.921 19.612 1.00 72.31 334 PHE A O 1
ATOM 2644 N N . GLU A 1 335 ? -9.116 -12.281 17.615 1.00 76.44 335 GLU A N 1
ATOM 2645 C CA . GLU A 1 335 ? -10.006 -13.127 16.815 1.00 76.44 335 GLU A CA 1
ATOM 2646 C C . GLU A 1 335 ? -9.818 -14.608 17.152 1.00 76.44 335 GLU A C 1
ATOM 2648 O O . GLU A 1 335 ? -10.799 -15.314 17.398 1.00 76.44 335 GLU A O 1
ATOM 2653 N N . ALA A 1 336 ? -8.564 -15.060 17.254 1.00 80.62 336 ALA A N 1
ATOM 2654 C CA . ALA A 1 336 ? -8.234 -16.422 17.659 1.00 80.62 336 ALA A CA 1
ATOM 2655 C C . ALA A 1 336 ? -8.718 -16.737 19.083 1.00 80.62 336 ALA A C 1
ATOM 2657 O O . ALA A 1 336 ? -9.251 -17.818 19.331 1.00 80.62 336 ALA A O 1
ATOM 2658 N N . GLN A 1 337 ? -8.585 -15.793 20.020 1.00 77.69 337 GLN A N 1
ATOM 2659 C CA . GLN A 1 337 ? -9.039 -15.968 21.401 1.00 77.69 337 GLN A CA 1
ATOM 2660 C C . GLN A 1 337 ? -10.569 -16.058 21.511 1.00 77.69 337 GLN A C 1
ATOM 2662 O O . GLN A 1 337 ? -11.079 -16.629 22.475 1.00 77.69 337 GLN A O 1
ATOM 2667 N N . HIS A 1 338 ? -11.314 -15.457 20.585 1.00 70.56 338 HIS A N 1
ATOM 2668 C CA . HIS A 1 338 ? -12.776 -15.355 20.658 1.00 70.56 338 HIS A CA 1
ATOM 2669 C C . HIS A 1 338 ? -13.505 -16.236 19.638 1.00 70.56 338 HIS A C 1
ATOM 2671 O O . HIS A 1 338 ? -14.730 -16.178 19.558 1.00 70.56 338 HIS A O 1
ATOM 2677 N N . GLY A 1 339 ? -12.778 -17.065 18.881 1.00 78.00 339 GLY A N 1
ATOM 2678 C CA . GLY A 1 339 ? -13.367 -17.922 17.850 1.00 78.00 339 GLY A CA 1
ATOM 2679 C C . GLY A 1 339 ? -14.059 -17.122 16.745 1.00 78.00 339 GLY A C 1
ATOM 2680 O O . GLY A 1 339 ? -15.035 -17.591 16.170 1.00 78.00 339 GLY A O 1
ATOM 2681 N N . LEU A 1 340 ? -13.579 -15.903 16.481 1.00 66.38 340 LEU A N 1
ATOM 2682 C CA . LEU A 1 340 ? -14.130 -14.994 15.473 1.00 66.38 340 LEU A CA 1
ATOM 2683 C C . LEU A 1 340 ? -13.487 -15.190 14.093 1.00 66.38 340 LEU A C 1
ATOM 2685 O O . LEU A 1 340 ? -13.696 -14.366 13.208 1.00 66.38 340 LEU A O 1
ATOM 2689 N N . THR A 1 341 ? -12.699 -16.251 13.894 1.00 69.94 341 THR A N 1
ATOM 2690 C CA . THR A 1 341 ? -12.148 -16.565 12.571 1.00 69.94 341 THR A CA 1
ATOM 2691 C C . THR A 1 341 ? -13.298 -16.884 11.622 1.00 69.94 341 THR A C 1
ATOM 2693 O O . THR A 1 341 ? -14.050 -17.828 11.875 1.00 69.94 341 THR A O 1
ATOM 2696 N N . ALA A 1 342 ? -13.439 -16.044 10.595 1.00 54.91 342 ALA A N 1
ATOM 2697 C CA . ALA A 1 342 ? -14.491 -16.107 9.584 1.00 54.91 342 ALA A CA 1
ATOM 2698 C C . ALA A 1 342 ? -14.523 -17.436 8.818 1.00 54.91 342 ALA A C 1
ATOM 2700 O O . ALA A 1 342 ? -13.436 -18.029 8.610 1.00 54.91 342 ALA A O 1
#

Foldseek 3Di:
DDDDDLLVLLLVCLCVPPVLVVQCVVLVVVCVVVVHNVSVVVSVVVSVVSSVVLSPDPVSSVVSVVVVVVVVVVVLVVVLVVLLVVLVVLCCDPPNVVVSVLDCLVVLSVVLVVLVVLLVLLLVLLVVLPVPPPPLSVVVNVLSSLLSVLSSVLSVLLSVLVVLVVVVVVVFPDPPDDDDRPPQPPVRVCVVVVVPDDDDDDDDDDDDDPDDDPPCRNCPNVVVLVVVLVVLVVVLVVLVVCCVVDVVCVVVSVVVSVVSVVVSVLSVVSVVLSVVSVVLSVVSVVLSVVSSVCSVPDDSPCSVVSVVVSVVSSVVSVVSVVVSVVVVVVSVVVCVVVVVDD

Radius of gyration: 31.6 Å; chains: 1; bounding box: 71×60×96 Å

Secondary structure (DSSP, 8-state):
-PPPPHHHHHHHHHHTSHHHHHHHHHHHHHHHHHT-SHHHHHHHHHHHHHHHHHHH-HHHHHHHHHHHHHHHHHHHHHHHHHHHHHHHHHHHSTTHHHHHTTSSHHHHHHHHHHHHHHHHHHHHHHHHH-TT-TTHHHHHHHHHHHHHHHHHHHHHHHHHHHHHHHHHHHTT---SSS---TTS-HHHHHHHHHTT-----------------TT--HHHHHHHHHHHHHHHHHHHHHHHHHHHH-GGGHHHHHHHHHHHHHHHHHHHHHHHHHHHHHHHHHHHHHHHHHHHHHHHHS-TTTHHHHHHHHHHHHHHHHHHHHHHHHHHHHHHHHHHHHT---

pLDDT: mean 79.75, std 16.6, range [34.75, 96.94]